Protein AF-A0A1Y1W1L9-F1 (afdb_monomer)

pLDDT: mean 78.75, std 20.59, range [28.11, 97.38]

Solvent-accessible surface area (backbone atoms only — not comparable to full-atom values): 10824 Å² total; per-residue (Å²): 126,82,54,55,39,31,21,34,38,53,42,97,57,88,71,30,36,43,32,28,62,40,88,48,92,41,70,77,57,43,70,71,65,76,36,58,44,34,40,38,46,60,54,98,51,38,39,35,40,34,48,55,68,80,80,81,72,87,65,97,65,99,72,80,77,71,78,85,83,80,71,87,85,70,76,97,79,66,93,70,90,60,50,51,34,39,34,43,48,38,81,89,61,77,46,29,27,46,33,38,62,69,95,50,81,40,52,37,35,50,73,45,85,74,40,30,32,30,37,53,49,96,88,67,50,37,38,35,37,41,50,76,39,83,80,27,34,34,38,29,22,42,74,86,65,51,74,44,30,40,37,44,29,89,44,26,96,76,67,33,49,26,37,41,34,31,58,56,97,66,56,73,64,56,50,51,50,52,53,51,45,46,50,55,26,48,74,60,68,108

Mean predicted aligned error: 9.35 Å

InterPro domains:
  IPR046528 Domain of unknown function DUF6593 [PF20236] (83-182)

Sequence (190 aa):
MPPTTFTLFTEDTLQDWVVFDGHHDSYAHARRSDHLAYLLRTRLSMLALNSVHDAADNDDDDATIAPVGDTLFSGMRGQGGHISVIATIDYSLSRKTLITGLGKVFQAQQRSKRNGWKFIGADGEKYKWNVVVPRRHWELHNGRGDIVATFDSSMFWKREPGYLAIHANVDETLQSLVLVSWGLTAKTIG

Radius of gyration: 16.22 Å; Cα contacts (8 Å, |Δi|>4): 383; chains: 1; bounding box: 36×43×41 Å

Structure (mmCIF, N/CA/C/O backbone):
data_AF-A0A1Y1W1L9-F1
#
_entry.id   AF-A0A1Y1W1L9-F1
#
loop_
_atom_site.group_PDB
_atom_site.id
_atom_site.type_symbol
_atom_site.label_atom_id
_atom_site.label_alt_id
_atom_site.label_comp_id
_atom_site.label_asym_id
_atom_site.label_entity_id
_atom_site.label_seq_id
_atom_site.pdbx_PDB_ins_code
_atom_site.Cartn_x
_atom_site.Cartn_y
_atom_site.Cartn_z
_atom_site.occupancy
_atom_site.B_iso_or_equiv
_atom_site.auth_seq_id
_atom_site.auth_comp_id
_atom_site.auth_asym_id
_atom_site.auth_atom_id
_atom_site.pdbx_PDB_model_num
ATOM 1 N N . MET A 1 1 ? -5.227 -18.703 -9.312 1.00 61.75 1 MET A N 1
ATOM 2 C CA . MET A 1 1 ? -4.812 -17.560 -10.153 1.00 61.75 1 MET A CA 1
ATOM 3 C C . MET A 1 1 ? -3.464 -17.079 -9.644 1.00 61.75 1 MET A C 1
ATOM 5 O O . MET A 1 1 ? -3.227 -17.253 -8.452 1.00 61.75 1 MET A O 1
ATOM 9 N N . PRO A 1 2 ? -2.571 -16.578 -10.511 1.00 78.81 2 PRO A N 1
ATOM 10 C CA . PRO A 1 2 ? -1.304 -16.008 -10.064 1.00 78.81 2 PRO A CA 1
ATOM 11 C C . PRO A 1 2 ? -1.543 -14.735 -9.227 1.00 78.81 2 PRO A C 1
ATOM 13 O O . PRO A 1 2 ? -2.564 -14.076 -9.434 1.00 78.81 2 PRO A O 1
ATOM 16 N N . PRO A 1 3 ? -0.635 -14.389 -8.297 1.00 88.06 3 PRO A N 1
ATOM 17 C CA . PRO A 1 3 ? -0.680 -13.121 -7.574 1.00 88.06 3 PRO A CA 1
ATOM 18 C C . PRO A 1 3 ? -0.640 -11.918 -8.522 1.00 88.06 3 PRO A C 1
ATOM 20 O O . PRO A 1 3 ? 0.040 -11.959 -9.549 1.00 88.06 3 PRO A O 1
ATOM 23 N N . THR A 1 4 ? -1.316 -10.833 -8.143 1.00 92.69 4 THR A N 1
ATOM 24 C CA . THR A 1 4 ? -1.131 -9.531 -8.799 1.00 92.69 4 THR A CA 1
ATOM 25 C C . THR A 1 4 ? 0.128 -8.896 -8.233 1.00 92.69 4 THR A C 1
ATOM 27 O O . THR A 1 4 ? 0.216 -8.687 -7.024 1.00 92.69 4 THR A O 1
ATOM 30 N N . THR A 1 5 ? 1.110 -8.611 -9.082 1.00 94.81 5 THR A N 1
ATOM 31 C CA . THR A 1 5 ? 2.400 -8.055 -8.657 1.00 94.81 5 THR A CA 1
ATOM 32 C C . THR A 1 5 ? 2.529 -6.620 -9.125 1.00 94.81 5 THR A C 1
ATOM 34 O O . THR A 1 5 ? 2.304 -6.339 -10.298 1.00 94.81 5 THR A O 1
ATOM 37 N N . PHE A 1 6 ? 2.962 -5.749 -8.221 1.00 95.19 6 PHE A N 1
ATOM 38 C CA . PHE A 1 6 ? 3.375 -4.386 -8.510 1.00 95.19 6 PHE A CA 1
ATOM 39 C C . PHE A 1 6 ? 4.874 -4.231 -8.274 1.00 95.19 6 PHE A C 1
ATOM 41 O O . PHE A 1 6 ? 5.413 -4.748 -7.290 1.00 95.19 6 PHE A O 1
ATOM 48 N N . THR A 1 7 ? 5.532 -3.455 -9.128 1.00 94.75 7 THR A N 1
ATOM 49 C CA . THR A 1 7 ? 6.894 -2.980 -8.887 1.00 94.75 7 THR A CA 1
ATOM 50 C C . THR A 1 7 ? 6.856 -1.538 -8.415 1.00 94.75 7 THR A C 1
ATOM 52 O O . THR A 1 7 ? 6.243 -0.678 -9.042 1.00 94.75 7 THR A O 1
ATOM 55 N N . LEU A 1 8 ? 7.538 -1.269 -7.311 1.00 94.00 8 LEU A N 1
ATOM 56 C CA . LEU A 1 8 ? 7.614 0.030 -6.673 1.00 94.00 8 LEU A CA 1
ATOM 57 C C . LEU A 1 8 ? 9.022 0.584 -6.837 1.00 94.00 8 LEU A C 1
ATOM 59 O O . LEU A 1 8 ? 10.007 -0.125 -6.620 1.00 94.00 8 LEU A O 1
ATOM 63 N N . PHE A 1 9 ? 9.110 1.873 -7.144 1.00 90.25 9 PHE A N 1
ATOM 64 C CA . PHE A 1 9 ? 10.359 2.628 -7.173 1.00 90.25 9 PHE A CA 1
ATOM 65 C C . PHE A 1 9 ? 10.237 3.873 -6.299 1.00 90.25 9 PHE A C 1
ATOM 67 O O . PHE A 1 9 ? 9.188 4.514 -6.262 1.00 90.25 9 PHE A O 1
ATOM 74 N N . THR A 1 10 ? 11.313 4.227 -5.598 1.00 86.75 10 THR A N 1
ATOM 75 C CA . THR A 1 10 ? 11.443 5.528 -4.926 1.00 86.75 10 THR A CA 1
ATOM 76 C C . THR A 1 10 ? 11.771 6.608 -5.953 1.00 86.75 10 THR A C 1
ATOM 78 O O . THR A 1 10 ? 12.716 6.426 -6.724 1.00 86.75 10 THR A O 1
ATOM 81 N N . GLU A 1 11 ? 11.063 7.737 -5.938 1.00 75.88 11 GLU A N 1
ATOM 82 C CA . GLU A 1 11 ? 11.486 8.919 -6.699 1.00 75.88 11 GLU A CA 1
ATOM 83 C C . GLU A 1 11 ? 12.708 9.604 -6.049 1.00 75.88 11 GLU A C 1
ATOM 85 O O . GLU A 1 11 ? 13.117 9.280 -4.931 1.00 75.88 11 GLU A O 1
ATOM 90 N N . ASP A 1 12 ? 13.322 10.560 -6.760 1.00 63.09 12 ASP A N 1
ATOM 91 C CA . ASP A 1 12 ? 14.525 11.279 -6.309 1.00 63.09 12 ASP A CA 1
ATOM 92 C C . ASP A 1 12 ? 14.341 11.975 -4.955 1.00 63.09 12 ASP A C 1
ATOM 94 O O . ASP A 1 12 ? 15.285 12.067 -4.161 1.00 63.09 12 ASP A O 1
ATOM 98 N N . THR A 1 13 ? 13.111 12.396 -4.652 1.00 59.16 13 THR A N 1
ATOM 99 C CA . THR A 1 13 ? 12.714 12.692 -3.279 1.00 59.16 13 THR A CA 1
ATOM 100 C C . THR A 1 13 ? 12.397 11.359 -2.604 1.00 59.16 13 THR A C 1
ATOM 102 O O . THR A 1 13 ? 11.410 10.715 -2.939 1.00 59.16 13 THR A O 1
ATOM 105 N N . LEU A 1 14 ? 13.235 10.925 -1.653 1.00 61.66 14 LEU A N 1
ATOM 106 C CA . LEU A 1 14 ? 13.176 9.616 -0.958 1.00 61.66 14 LEU A CA 1
ATOM 107 C C . LEU A 1 14 ? 11.843 9.287 -0.248 1.00 61.66 14 LEU A C 1
ATOM 109 O O . LEU A 1 14 ? 11.767 8.335 0.529 1.00 61.66 14 LEU A O 1
ATOM 113 N N . GLN A 1 15 ? 10.817 10.108 -0.435 1.00 73.31 15 GLN A N 1
ATOM 114 C CA . GLN A 1 15 ? 9.528 9.997 0.206 1.00 73.31 15 GLN A CA 1
ATOM 115 C C . GLN A 1 15 ? 8.412 9.615 -0.768 1.00 73.31 15 GLN A C 1
ATOM 117 O O . GLN A 1 15 ? 7.467 9.012 -0.293 1.00 73.31 15 GLN A O 1
ATOM 122 N N . ASP A 1 16 ? 8.506 9.903 -2.071 1.00 85.56 16 ASP A N 1
ATOM 123 C CA . ASP A 1 16 ? 7.452 9.577 -3.045 1.00 85.56 16 ASP A CA 1
ATOM 124 C C . ASP A 1 16 ? 7.739 8.253 -3.773 1.00 85.56 16 ASP A C 1
ATOM 126 O O . ASP A 1 16 ? 8.898 7.856 -3.945 1.00 85.56 16 ASP A O 1
ATOM 130 N N . TRP A 1 17 ? 6.677 7.561 -4.203 1.00 89.25 17 TRP A N 1
ATOM 131 C CA . TRP A 1 17 ? 6.787 6.262 -4.868 1.00 89.25 17 TRP A CA 1
ATOM 132 C C . TRP A 1 17 ? 5.961 6.171 -6.145 1.00 89.25 17 TRP A C 1
ATOM 134 O O . TRP A 1 17 ? 4.804 6.593 -6.192 1.00 89.25 17 TRP A O 1
ATOM 144 N N . VAL A 1 18 ? 6.554 5.536 -7.152 1.00 90.31 18 VAL A N 1
ATOM 145 C CA . VAL A 1 18 ? 5.910 5.189 -8.422 1.00 90.31 18 VAL A CA 1
ATOM 146 C C . VAL A 1 18 ? 5.631 3.695 -8.427 1.00 90.31 18 VAL A C 1
ATOM 148 O O . VAL A 1 18 ? 6.512 2.905 -8.079 1.00 90.31 18 VAL A O 1
ATOM 151 N N . VAL A 1 19 ? 4.413 3.311 -8.802 1.00 91.56 19 VAL A N 1
ATOM 152 C CA . VAL A 1 19 ? 3.946 1.923 -8.790 1.00 91.56 19 VAL A CA 1
ATOM 153 C C . VAL A 1 19 ? 3.568 1.510 -10.203 1.00 91.56 19 VAL A C 1
ATOM 155 O O . VAL A 1 19 ? 2.659 2.083 -10.799 1.00 91.56 19 VAL A O 1
ATOM 158 N N . PHE A 1 20 ? 4.253 0.499 -10.718 1.00 91.06 20 PHE A N 1
ATOM 159 C CA . PHE A 1 20 ? 3.994 -0.095 -12.023 1.00 91.06 20 PHE A CA 1
ATOM 160 C C . PHE A 1 20 ? 3.365 -1.473 -11.867 1.00 91.06 20 PHE A C 1
ATOM 162 O O . PHE A 1 20 ? 3.728 -2.216 -10.950 1.00 91.06 20 PHE A O 1
ATOM 169 N N . ASP A 1 21 ? 2.488 -1.840 -12.793 1.00 91.06 21 ASP A N 1
ATOM 170 C CA . ASP A 1 21 ? 1.973 -3.202 -12.883 1.00 91.06 21 ASP A CA 1
ATOM 171 C C . ASP A 1 21 ? 3.055 -4.161 -13.386 1.00 91.06 21 ASP A C 1
ATOM 173 O O . ASP A 1 21 ? 3.819 -3.868 -14.312 1.00 91.06 21 ASP A O 1
ATOM 177 N N . GLY A 1 22 ? 3.101 -5.348 -12.786 1.00 90.94 22 GLY A N 1
ATOM 178 C CA . GLY A 1 22 ? 4.030 -6.414 -13.135 1.00 90.94 22 GLY A CA 1
ATOM 179 C C . GLY A 1 22 ? 5.378 -6.328 -12.420 1.00 90.94 22 GLY A C 1
ATOM 180 O O . GLY A 1 22 ? 5.550 -5.641 -11.411 1.00 90.94 22 GLY A O 1
ATOM 181 N N . HIS A 1 23 ? 6.335 -7.095 -12.940 1.00 92.06 23 HIS A N 1
ATOM 182 C CA . HIS A 1 23 ? 7.691 -7.213 -12.410 1.00 92.06 23 HIS A CA 1
ATOM 183 C C . HIS A 1 23 ? 8.673 -6.462 -13.310 1.00 92.06 23 HIS A C 1
ATOM 185 O O . HIS A 1 23 ? 8.765 -6.766 -14.500 1.00 92.06 23 HIS A O 1
ATOM 191 N N . HIS A 1 24 ? 9.410 -5.505 -12.747 1.00 91.12 24 HIS A N 1
ATOM 192 C CA . HIS A 1 24 ? 10.390 -4.708 -13.482 1.00 91.12 24 HIS A CA 1
ATOM 193 C C . HIS A 1 24 ? 11.706 -4.598 -12.722 1.00 91.12 24 HIS A C 1
ATOM 195 O O . HIS A 1 24 ? 11.742 -4.122 -11.592 1.00 91.12 24 HIS A O 1
ATOM 201 N N . ASP A 1 25 ? 12.807 -4.926 -13.393 1.00 88.25 25 ASP A N 1
ATOM 202 C CA . ASP A 1 25 ? 14.136 -4.905 -12.769 1.00 88.25 25 ASP A CA 1
ATOM 203 C C . ASP A 1 25 ? 14.726 -3.492 -12.640 1.00 88.25 25 ASP A C 1
ATOM 205 O O . ASP A 1 25 ? 15.683 -3.268 -11.903 1.00 88.25 25 ASP A O 1
ATOM 209 N N . SER A 1 26 ? 14.197 -2.516 -13.385 1.00 86.81 26 SER A N 1
ATOM 210 C CA . SER A 1 26 ? 14.691 -1.137 -13.354 1.00 86.81 26 SER A CA 1
ATOM 211 C C . SER A 1 26 ? 13.610 -0.116 -13.683 1.00 86.81 26 SER A C 1
ATOM 213 O O . SER A 1 26 ? 12.709 -0.374 -14.486 1.00 86.81 26 SER A O 1
ATOM 215 N N . TYR A 1 27 ? 13.760 1.090 -13.132 1.00 84.69 27 TYR A N 1
ATOM 216 C CA . TYR A 1 27 ? 12.851 2.206 -13.396 1.00 84.69 27 TYR A CA 1
ATOM 217 C C . TYR A 1 27 ? 12.796 2.564 -14.890 1.00 84.69 27 TYR A C 1
ATOM 219 O O . TYR A 1 27 ? 11.728 2.812 -15.442 1.00 84.69 27 TYR A O 1
ATOM 227 N N . ALA A 1 28 ? 13.942 2.526 -15.579 1.00 84.81 28 ALA A N 1
ATOM 228 C CA . ALA A 1 28 ? 14.026 2.814 -17.010 1.00 84.81 28 ALA A CA 1
ATOM 229 C C . ALA A 1 28 ? 13.307 1.766 -17.878 1.00 84.81 28 ALA A C 1
ATOM 231 O O . ALA A 1 28 ? 12.843 2.086 -18.972 1.00 84.81 28 ALA A O 1
ATOM 232 N N . HIS A 1 29 ? 13.243 0.508 -17.433 1.00 84.06 29 HIS A N 1
ATOM 233 C CA . HIS A 1 29 ? 12.435 -0.517 -18.090 1.00 84.06 29 HIS A CA 1
ATOM 234 C C . HIS A 1 29 ? 10.945 -0.291 -17.817 1.00 84.06 29 HIS A C 1
ATOM 236 O O . HIS A 1 29 ? 10.167 -0.190 -18.762 1.00 84.06 29 HIS A O 1
ATOM 242 N N . ALA A 1 30 ? 10.577 -0.106 -16.547 1.00 85.31 30 ALA A N 1
ATOM 243 C CA . ALA A 1 30 ? 9.194 0.109 -16.130 1.00 85.31 30 ALA A CA 1
ATOM 244 C C . ALA A 1 30 ? 8.551 1.314 -16.838 1.00 85.31 30 ALA A C 1
ATOM 246 O O . ALA A 1 30 ? 7.476 1.194 -17.421 1.00 85.31 30 ALA A O 1
ATOM 247 N N . ARG A 1 31 ? 9.261 2.447 -16.914 1.00 82.62 31 ARG A N 1
ATOM 248 C CA . ARG A 1 31 ? 8.789 3.667 -17.591 1.00 82.62 31 ARG A CA 1
ATOM 249 C C . ARG A 1 31 ? 8.512 3.475 -19.085 1.00 82.62 31 ARG A C 1
ATOM 251 O O . ARG A 1 31 ? 7.67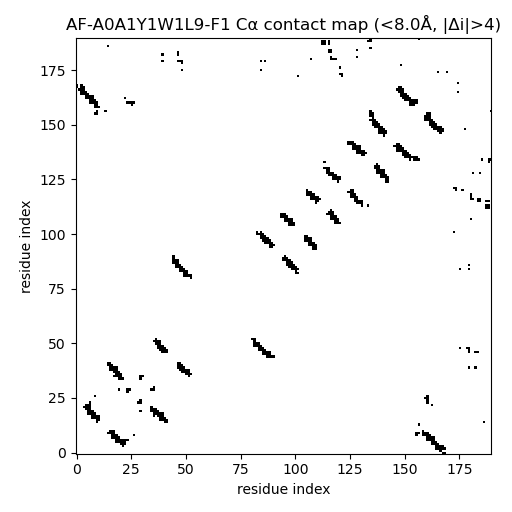8 4.177 -19.637 1.00 82.62 31 ARG A O 1
ATOM 258 N N . ARG A 1 32 ? 9.202 2.542 -19.746 1.00 79.88 32 ARG A N 1
ATOM 259 C CA . ARG A 1 32 ? 8.987 2.233 -21.170 1.00 79.88 32 ARG A CA 1
ATOM 260 C C . ARG A 1 32 ? 7.832 1.266 -21.411 1.00 79.88 32 ARG A C 1
ATOM 262 O O . ARG A 1 32 ? 7.416 1.123 -22.552 1.00 79.88 32 ARG A O 1
ATOM 269 N N . SER A 1 33 ? 7.353 0.590 -20.368 1.00 76.88 33 SER A N 1
ATOM 270 C CA . SER A 1 33 ? 6.299 -0.420 -20.491 1.00 76.88 33 SER A CA 1
ATOM 271 C C . SER A 1 33 ? 4.884 0.158 -20.560 1.00 76.88 33 SER A C 1
ATOM 273 O O . SER A 1 33 ? 3.966 -0.597 -20.830 1.00 76.88 33 SER A O 1
ATOM 275 N N . ASP A 1 34 ? 4.709 1.461 -20.306 1.00 69.31 34 ASP A N 1
ATOM 276 C CA . ASP A 1 34 ? 3.404 2.144 -20.223 1.00 69.31 34 ASP A CA 1
ATOM 277 C C . ASP A 1 34 ? 2.413 1.506 -19.224 1.00 69.31 34 ASP A C 1
ATOM 279 O O . ASP A 1 34 ? 1.204 1.687 -19.286 1.00 69.31 34 ASP A O 1
ATOM 283 N N . HIS A 1 35 ? 2.935 0.745 -18.259 1.00 82.00 35 HIS A N 1
ATOM 284 C CA . HIS A 1 35 ? 2.161 0.068 -17.217 1.00 82.00 35 HIS A CA 1
ATOM 285 C C . HIS A 1 35 ? 2.221 0.830 -15.886 1.00 82.00 35 HIS A C 1
ATOM 287 O O . HIS A 1 35 ? 2.366 0.234 -14.815 1.00 82.00 35 HIS A O 1
ATOM 293 N N . LEU A 1 36 ? 2.213 2.165 -15.941 1.00 81.12 36 LEU A N 1
ATOM 294 C CA . LEU A 1 36 ? 2.154 2.989 -14.737 1.00 81.12 36 LEU A CA 1
ATOM 295 C C . LEU A 1 36 ? 0.761 2.852 -14.116 1.00 81.12 36 LEU A C 1
ATOM 297 O O . LEU A 1 36 ? -0.222 3.298 -14.693 1.00 81.12 36 LEU A O 1
ATOM 301 N N . ALA A 1 37 ? 0.692 2.258 -12.929 1.00 83.06 37 ALA A N 1
ATOM 302 C CA . ALA A 1 37 ? -0.573 1.972 -12.267 1.00 83.06 37 ALA A CA 1
ATOM 303 C C . ALA A 1 37 ? -0.953 3.088 -11.289 1.00 83.06 37 ALA A C 1
ATOM 305 O O . ALA A 1 37 ? -2.065 3.623 -11.321 1.00 83.06 37 ALA A O 1
ATOM 306 N N . TYR A 1 38 ? -0.009 3.471 -10.421 1.00 87.75 38 TYR A N 1
ATOM 307 C CA . TYR A 1 38 ? -0.274 4.431 -9.355 1.00 87.75 38 TYR A CA 1
ATOM 308 C C . TYR A 1 38 ? 0.916 5.328 -9.018 1.00 87.75 38 TYR A C 1
ATOM 310 O O . TYR A 1 38 ? 2.083 4.963 -9.168 1.00 87.75 38 TYR A O 1
ATOM 318 N N . LEU A 1 39 ? 0.595 6.483 -8.438 1.00 89.12 39 LEU A N 1
ATOM 319 C CA . LEU A 1 39 ? 1.543 7.367 -7.765 1.00 89.12 39 LEU A CA 1
ATOM 320 C C . LEU A 1 39 ? 1.181 7.474 -6.282 1.00 89.12 39 LEU A C 1
ATOM 322 O O . LEU A 1 39 ? 0.059 7.859 -5.948 1.00 89.12 39 LEU A O 1
ATOM 326 N N . LEU A 1 40 ? 2.132 7.176 -5.391 1.00 89.25 40 LEU A N 1
ATOM 327 C CA . LEU A 1 40 ? 2.012 7.456 -3.960 1.00 89.25 40 LEU A CA 1
ATOM 328 C C . LEU A 1 40 ? 2.823 8.703 -3.608 1.00 89.25 40 LEU A C 1
ATOM 330 O O . LEU A 1 40 ? 4.048 8.664 -3.494 1.00 89.25 40 LEU A O 1
ATOM 334 N N . ARG A 1 41 ? 2.114 9.809 -3.393 1.00 87.62 41 ARG A N 1
ATOM 335 C CA . ARG A 1 41 ? 2.681 11.104 -3.012 1.00 87.62 41 ARG A CA 1
ATOM 336 C C . ARG A 1 41 ? 2.598 11.291 -1.513 1.00 87.62 41 ARG A C 1
ATOM 338 O O . ARG A 1 41 ? 1.546 11.076 -0.907 1.00 87.62 41 ARG A O 1
ATOM 345 N N . THR A 1 42 ? 3.681 11.738 -0.897 1.00 82.88 42 THR A N 1
ATOM 346 C CA . THR A 1 42 ? 3.734 11.913 0.550 1.00 82.88 42 THR A CA 1
ATOM 347 C C . THR A 1 42 ? 4.019 13.354 0.937 1.00 82.88 42 THR A C 1
ATOM 349 O O . THR A 1 42 ? 4.753 14.104 0.292 1.00 82.88 42 THR A O 1
ATOM 352 N N . ARG A 1 43 ? 3.394 13.760 2.037 1.00 81.94 43 ARG A N 1
ATOM 353 C CA . ARG A 1 43 ? 3.638 15.018 2.745 1.00 81.94 43 ARG A CA 1
ATOM 354 C C . ARG A 1 43 ? 3.766 14.711 4.230 1.00 81.94 43 ARG A C 1
ATOM 356 O O . ARG A 1 43 ? 3.611 13.559 4.636 1.00 81.94 43 ARG A O 1
ATOM 363 N N . LEU A 1 44 ? 4.077 15.707 5.058 1.00 80.38 44 LEU A N 1
ATOM 364 C CA . LEU A 1 44 ? 4.336 15.481 6.483 1.00 80.38 44 LEU A CA 1
ATOM 365 C C . LEU A 1 44 ? 3.206 14.685 7.157 1.00 80.38 44 LEU A C 1
ATOM 367 O O . LEU A 1 44 ? 3.485 13.647 7.738 1.00 80.38 44 LEU A O 1
ATOM 371 N N . SER A 1 45 ? 1.950 15.107 7.002 1.00 83.69 45 SER A N 1
ATOM 372 C CA . SER A 1 45 ? 0.759 14.500 7.622 1.00 83.69 45 SER A CA 1
ATOM 373 C C . SER A 1 45 ? -0.163 13.764 6.653 1.00 83.69 45 SER A C 1
ATOM 375 O O . SER A 1 45 ? -1.291 13.441 7.015 1.00 83.69 45 SER A O 1
ATOM 377 N N . MET A 1 46 ? 0.287 13.487 5.430 1.00 84.81 46 MET A N 1
ATOM 378 C CA . MET A 1 46 ? -0.582 12.949 4.385 1.00 84.81 46 MET A CA 1
ATOM 379 C C . MET A 1 46 ? 0.156 11.969 3.474 1.00 84.81 46 MET A C 1
ATOM 381 O O . MET A 1 46 ? 1.341 12.138 3.178 1.00 84.81 46 MET A O 1
ATOM 385 N N . LEU A 1 47 ? -0.579 10.966 3.009 1.00 88.75 47 LEU A N 1
ATOM 386 C CA . LEU A 1 47 ? -0.223 10.068 1.920 1.00 88.75 47 LEU A CA 1
ATOM 387 C C . LEU A 1 47 ? -1.385 10.063 0.921 1.00 88.75 47 LEU A C 1
ATOM 389 O O . LEU A 1 47 ? -2.521 9.854 1.332 1.00 88.75 47 LEU A O 1
ATOM 393 N N . ALA A 1 48 ? -1.117 10.288 -0.358 1.00 88.75 48 ALA A N 1
ATOM 394 C CA . ALA A 1 48 ? -2.117 10.240 -1.419 1.00 88.75 48 ALA A CA 1
ATOM 395 C C . ALA A 1 48 ? -1.730 9.166 -2.438 1.00 88.75 48 ALA A C 1
ATOM 397 O O . ALA A 1 48 ? -0.601 9.168 -2.919 1.00 88.75 48 ALA A O 1
ATOM 398 N N . LEU A 1 49 ? -2.656 8.262 -2.745 1.00 89.69 49 LEU A N 1
ATOM 399 C CA . LEU A 1 49 ? -2.563 7.285 -3.826 1.00 89.69 49 LEU A CA 1
ATOM 400 C C . LEU A 1 49 ? -3.440 7.783 -4.974 1.00 89.69 49 LEU A C 1
ATOM 402 O O . LEU A 1 49 ? -4.639 7.969 -4.786 1.00 89.69 49 LEU A O 1
ATOM 406 N N . ASN A 1 50 ? -2.847 7.978 -6.144 1.00 85.88 50 ASN A N 1
ATOM 407 C CA . ASN A 1 50 ? -3.544 8.434 -7.341 1.00 85.88 50 ASN A CA 1
ATOM 408 C C . ASN A 1 50 ? -3.449 7.358 -8.421 1.00 85.88 50 ASN A C 1
ATOM 410 O O . ASN A 1 50 ? -2.341 6.912 -8.730 1.00 85.88 50 ASN A O 1
ATOM 414 N N . SER A 1 51 ? -4.592 6.941 -8.969 1.00 82.00 51 SER A N 1
ATOM 415 C CA . SER A 1 51 ? -4.643 6.070 -10.147 1.00 82.00 51 SER A CA 1
ATOM 416 C C . SER A 1 51 ? -4.243 6.852 -11.391 1.00 82.00 51 SER A C 1
ATOM 418 O O . SER A 1 51 ? -4.810 7.914 -11.655 1.00 82.00 51 SER A O 1
ATOM 420 N N . VAL A 1 52 ? -3.329 6.307 -12.185 1.00 71.62 52 VAL A N 1
ATOM 421 C CA . VAL A 1 52 ? -2.992 6.878 -13.490 1.00 71.62 52 VAL A CA 1
ATOM 422 C C . VAL A 1 52 ? -3.869 6.190 -14.536 1.00 71.62 52 VAL A C 1
ATOM 424 O O . VAL A 1 52 ? -3.468 5.240 -15.195 1.00 71.62 52 VAL A O 1
ATOM 427 N N . HIS A 1 53 ? -5.126 6.613 -14.628 1.00 53.16 53 HIS A N 1
ATOM 428 C CA . HIS A 1 53 ? -5.932 6.375 -15.823 1.00 53.16 53 HIS A CA 1
ATOM 429 C C . HIS A 1 53 ? -6.029 7.712 -16.555 1.00 53.16 53 HIS A C 1
ATOM 431 O O . HIS A 1 53 ? -6.436 8.705 -15.957 1.00 53.16 53 HIS A O 1
ATOM 437 N N . ASP A 1 54 ? -5.577 7.708 -17.810 1.00 39.72 54 ASP A N 1
ATOM 438 C CA . ASP A 1 54 ? -5.430 8.844 -18.731 1.00 39.72 54 ASP A CA 1
ATOM 439 C C . ASP A 1 54 ? -4.202 9.757 -18.521 1.00 39.72 54 ASP A C 1
ATOM 441 O O . ASP A 1 54 ? -4.307 10.979 -18.534 1.00 39.72 54 ASP A O 1
ATOM 445 N N . ALA A 1 55 ? -2.992 9.187 -18.436 1.00 39.31 55 ALA A N 1
ATOM 446 C CA . ALA A 1 55 ? -1.760 9.944 -18.720 1.00 39.31 55 ALA A CA 1
ATOM 447 C C . ALA A 1 55 ? -1.490 10.023 -20.237 1.00 39.31 55 ALA A C 1
ATOM 449 O O . ALA A 1 55 ? -0.436 9.611 -20.714 1.00 39.31 55 ALA A O 1
ATOM 450 N N . ALA A 1 56 ? -2.463 10.528 -21.000 1.00 35.12 56 ALA A N 1
ATOM 451 C CA . ALA A 1 56 ? -2.242 10.932 -22.389 1.00 35.12 56 ALA A CA 1
ATOM 452 C C . ALA A 1 56 ? -1.714 12.374 -22.510 1.00 35.12 56 ALA A C 1
ATOM 454 O O . ALA A 1 56 ? -1.211 12.724 -23.569 1.00 35.12 56 ALA A O 1
ATOM 455 N N . ASP A 1 57 ? -1.732 13.169 -21.435 1.00 35.81 57 ASP A N 1
ATOM 456 C CA . ASP A 1 57 ? -1.154 14.518 -21.418 1.00 35.81 57 ASP A CA 1
ATOM 457 C C . ASP A 1 57 ? 0.103 14.547 -20.539 1.00 35.81 57 ASP A C 1
ATOM 459 O O . ASP A 1 57 ? 0.111 15.044 -19.414 1.00 35.81 57 ASP A O 1
ATOM 463 N N . ASN A 1 58 ? 1.198 13.995 -21.067 1.00 36.50 58 ASN A N 1
ATOM 464 C CA . ASN A 1 58 ? 2.528 14.516 -20.744 1.00 36.50 58 ASN A CA 1
ATOM 465 C C . ASN A 1 58 ? 2.750 15.753 -21.621 1.00 36.50 58 ASN A C 1
ATOM 467 O O . ASN A 1 58 ? 3.551 15.694 -22.553 1.00 36.50 58 ASN A O 1
ATOM 471 N N . ASP A 1 59 ? 2.021 16.836 -21.348 1.00 32.66 59 ASP A N 1
ATOM 472 C CA . ASP A 1 59 ? 2.442 18.151 -21.813 1.00 32.66 59 ASP A CA 1
ATOM 473 C C . ASP A 1 59 ? 3.209 18.851 -20.690 1.00 32.66 59 ASP A C 1
ATOM 475 O O . ASP A 1 59 ? 2.826 18.877 -19.519 1.00 32.66 59 ASP A O 1
ATOM 479 N N . ASP A 1 60 ? 4.377 19.309 -21.108 1.00 40.38 60 ASP A N 1
ATOM 480 C CA . ASP A 1 60 ? 5.527 19.816 -20.379 1.00 40.38 60 ASP A CA 1
ATOM 481 C C . ASP A 1 60 ? 5.256 21.213 -19.800 1.00 40.38 60 ASP A C 1
ATOM 483 O O . ASP A 1 60 ? 5.980 22.157 -20.096 1.00 40.38 60 ASP A O 1
ATOM 487 N N . ASP A 1 61 ? 4.197 21.358 -18.997 1.00 36.03 61 ASP A N 1
ATOM 488 C CA . ASP A 1 61 ? 3.879 22.622 -18.337 1.00 36.03 61 ASP A CA 1
ATOM 489 C C . ASP A 1 61 ? 3.995 22.522 -16.812 1.00 36.03 61 ASP A C 1
ATOM 491 O O . ASP A 1 61 ? 3.272 21.825 -16.094 1.00 36.03 61 ASP A O 1
ATOM 495 N N . ASP A 1 62 ? 4.953 23.307 -16.340 1.00 39.56 62 ASP A N 1
ATOM 496 C CA . ASP A 1 62 ? 5.333 23.663 -14.984 1.00 39.56 62 ASP A CA 1
ATOM 497 C C . ASP A 1 62 ? 4.156 24.307 -14.208 1.00 39.56 62 ASP A C 1
ATOM 499 O O . ASP A 1 62 ? 4.191 25.480 -13.851 1.00 39.56 62 ASP A O 1
ATOM 503 N N . ALA A 1 63 ? 3.052 23.580 -13.984 1.00 34.94 63 ALA A N 1
ATOM 504 C CA . ALA A 1 63 ? 1.910 24.038 -13.186 1.00 34.94 63 ALA A CA 1
ATOM 505 C C . ALA A 1 63 ? 0.929 22.903 -12.824 1.00 34.94 63 ALA A C 1
ATOM 507 O O . ALA A 1 63 ? -0.222 22.878 -13.251 1.00 34.94 63 ALA A O 1
ATOM 508 N N . THR A 1 64 ? 1.304 21.993 -11.925 1.00 31.72 64 THR A N 1
ATOM 509 C CA . THR A 1 64 ? 0.287 21.317 -11.092 1.00 31.72 64 THR A CA 1
ATOM 510 C C . THR A 1 64 ? 0.670 21.410 -9.627 1.00 31.72 64 THR A C 1
ATOM 512 O O . THR A 1 64 ? 0.875 20.434 -8.907 1.00 31.72 64 THR A O 1
ATOM 515 N N . ILE A 1 65 ? 0.749 22.658 -9.170 1.00 32.91 65 ILE A N 1
ATOM 516 C CA . ILE A 1 65 ? 0.544 22.984 -7.766 1.00 32.91 65 ILE A CA 1
ATOM 517 C C . ILE A 1 65 ? -0.893 22.558 -7.454 1.00 32.91 65 ILE A C 1
ATOM 519 O O . ILE A 1 65 ? -1.844 23.283 -7.737 1.00 32.91 65 ILE A O 1
ATOM 523 N N . ALA A 1 66 ? -1.066 21.367 -6.876 1.00 34.56 66 ALA A N 1
ATOM 524 C CA . ALA A 1 66 ? -2.271 21.086 -6.109 1.00 34.56 66 ALA A CA 1
ATOM 525 C C . ALA A 1 66 ? -2.430 22.246 -5.109 1.00 34.56 66 ALA A C 1
ATOM 527 O O . ALA A 1 66 ? -1.479 22.491 -4.354 1.00 34.56 66 ALA A O 1
ATOM 528 N N . PRO A 1 67 ? -3.552 22.992 -5.102 1.00 32.38 67 PRO A N 1
ATOM 529 C CA . PRO A 1 67 ? -3.711 24.104 -4.185 1.00 32.38 67 PRO A CA 1
ATOM 530 C C . PRO A 1 67 ? -3.618 23.563 -2.764 1.00 32.38 67 PRO A C 1
ATOM 532 O O . PRO A 1 67 ? -4.467 22.803 -2.293 1.00 32.38 67 PRO A O 1
ATOM 535 N N . VAL A 1 68 ? -2.536 23.930 -2.085 1.00 40.47 68 VAL A N 1
ATOM 536 C CA . VAL A 1 68 ? -2.413 23.767 -0.647 1.00 40.47 68 VAL A CA 1
ATOM 537 C C . VAL A 1 68 ? -3.346 24.806 -0.037 1.00 40.47 68 VAL A C 1
ATOM 539 O O . VAL A 1 68 ? -3.016 25.984 0.002 1.00 40.47 68 VAL A O 1
ATOM 542 N N . GLY A 1 69 ? -4.507 24.346 0.424 1.00 29.77 69 GLY A N 1
ATOM 543 C CA . GLY A 1 69 ? -5.431 25.136 1.237 1.00 29.77 69 GLY A CA 1
ATOM 544 C C . GLY A 1 69 ? -6.618 25.699 0.463 1.00 29.77 69 GLY A C 1
ATOM 545 O O . GLY A 1 69 ? -6.565 26.837 0.032 1.00 29.77 69 GLY A O 1
ATOM 546 N N . ASP A 1 70 ? -7.671 24.890 0.295 1.00 28.64 70 ASP A N 1
ATOM 547 C CA . ASP A 1 70 ? -9.065 25.303 0.589 1.00 28.64 70 ASP A CA 1
ATOM 548 C C . ASP A 1 70 ? -10.122 24.225 0.272 1.00 28.64 70 ASP A C 1
ATOM 550 O O . ASP A 1 70 ? -11.278 24.333 0.671 1.00 28.64 70 ASP A O 1
ATOM 554 N N . THR A 1 71 ? -9.767 23.119 -0.378 1.00 32.88 71 THR A N 1
ATOM 555 C CA . THR A 1 71 ? -10.745 22.108 -0.823 1.00 32.88 71 THR A CA 1
ATOM 556 C C . THR A 1 71 ? -10.877 20.918 0.126 1.00 32.88 71 THR A C 1
ATOM 558 O O . THR A 1 71 ? -10.918 19.767 -0.302 1.00 32.88 71 THR A O 1
ATOM 561 N N . LEU A 1 72 ? -10.988 21.159 1.437 1.00 33.88 72 LEU A N 1
ATOM 562 C CA . LEU A 1 72 ? -11.219 20.053 2.373 1.00 33.88 72 LEU A CA 1
ATOM 563 C C . LEU A 1 72 ? -12.610 19.405 2.234 1.00 33.88 72 LEU A C 1
ATOM 565 O O . LEU A 1 72 ? -12.729 18.250 2.623 1.00 33.88 72 LEU A O 1
ATOM 569 N N . PHE A 1 73 ? -13.638 20.055 1.660 1.00 36.03 73 PHE A N 1
ATOM 570 C CA . PHE A 1 73 ? -14.994 19.464 1.610 1.00 36.03 73 PHE A CA 1
ATOM 571 C C . PHE A 1 73 ? -15.931 19.897 0.464 1.00 36.03 73 PHE A C 1
ATOM 573 O O . PHE A 1 73 ? -17.143 19.743 0.596 1.00 36.03 73 PHE A O 1
ATOM 580 N N . SER A 1 74 ? -15.458 20.401 -0.678 1.00 29.56 74 SER A N 1
ATOM 581 C CA . SER A 1 74 ? -16.397 20.728 -1.767 1.00 29.56 74 SER A CA 1
ATOM 582 C C . SER A 1 74 ? -15.768 20.573 -3.145 1.00 29.56 74 SER A C 1
ATOM 584 O O . SER A 1 74 ? -14.781 21.237 -3.440 1.00 29.56 74 SER A O 1
ATOM 586 N N . GLY A 1 75 ? -16.336 19.693 -3.979 1.00 28.11 75 GLY A N 1
ATOM 587 C CA . GLY A 1 75 ? -16.019 19.652 -5.412 1.00 28.11 75 GLY A CA 1
ATOM 588 C C . GLY A 1 75 ? -15.532 18.327 -6.010 1.00 28.11 75 GLY A C 1
ATOM 589 O O . GLY A 1 75 ? -14.846 18.367 -7.021 1.00 28.11 75 GLY A O 1
ATOM 590 N N . MET A 1 76 ? -15.888 17.147 -5.485 1.00 33.38 76 MET A N 1
ATOM 591 C CA . MET A 1 76 ? -15.730 15.893 -6.254 1.00 33.38 76 MET A CA 1
ATOM 592 C C . MET A 1 76 ? -16.863 15.733 -7.283 1.00 33.38 76 MET A C 1
ATOM 594 O O . MET A 1 76 ? -17.742 14.888 -7.136 1.00 33.38 76 MET A O 1
ATOM 598 N N . ARG A 1 77 ? -16.858 16.574 -8.320 1.00 33.81 77 ARG A N 1
ATOM 599 C CA . ARG A 1 77 ? -17.492 16.308 -9.625 1.00 33.81 77 ARG A CA 1
ATOM 600 C C . ARG A 1 77 ? -16.703 17.044 -10.711 1.00 33.81 77 ARG A C 1
ATOM 602 O O . ARG A 1 77 ? -17.142 18.067 -11.218 1.00 33.81 77 ARG A O 1
ATOM 609 N N . GLY A 1 78 ? -15.531 16.509 -11.040 1.00 29.00 78 GLY A N 1
ATOM 610 C CA . GLY A 1 78 ? -14.838 16.760 -12.303 1.00 29.00 78 GLY A CA 1
ATOM 611 C C . GLY A 1 78 ? -14.862 15.470 -13.118 1.00 29.00 78 GLY A C 1
ATOM 612 O O . GLY A 1 78 ? -14.581 14.406 -12.576 1.00 29.00 78 GLY A O 1
ATOM 613 N N . GLN A 1 79 ? -15.307 15.552 -14.369 1.00 31.09 79 GLN A N 1
ATOM 614 C CA . GLN A 1 79 ? -15.355 14.443 -15.321 1.00 31.09 79 GLN A CA 1
ATOM 615 C C . GLN A 1 79 ? -13.928 13.963 -15.640 1.00 31.09 79 GLN A C 1
ATOM 617 O O . GLN A 1 79 ? -13.080 14.783 -15.970 1.00 31.09 79 GLN A O 1
ATOM 622 N N . GLY A 1 80 ? -13.691 12.653 -15.534 1.00 32.44 80 GLY A N 1
ATOM 623 C CA . GLY A 1 80 ? -12.382 11.999 -15.681 1.00 32.44 80 GLY A CA 1
ATOM 624 C C . GLY A 1 80 ? -12.077 11.166 -14.435 1.00 32.44 80 GLY A C 1
ATOM 625 O O . GLY A 1 80 ? -11.972 11.714 -13.342 1.00 32.44 80 GLY A O 1
ATOM 626 N N . GLY A 1 81 ? -12.046 9.838 -14.568 1.00 39.88 81 GLY A N 1
ATOM 627 C CA . GLY A 1 81 ? -12.099 8.848 -13.479 1.00 39.88 81 GLY A CA 1
ATOM 628 C C . GLY A 1 81 ? -10.844 8.743 -12.607 1.00 39.88 81 GLY A C 1
ATOM 629 O O . GLY A 1 81 ? -10.321 7.652 -12.416 1.00 39.88 81 GLY A O 1
ATOM 630 N N . HIS A 1 82 ? -10.360 9.855 -12.062 1.00 54.62 82 HIS A N 1
ATOM 631 C CA . HIS A 1 82 ? -9.182 9.886 -11.207 1.00 54.62 82 HIS A CA 1
ATOM 632 C C . HIS A 1 82 ? -9.559 9.529 -9.758 1.00 54.62 82 HIS A C 1
ATOM 634 O O . HIS A 1 82 ? -10.071 10.365 -9.004 1.00 54.62 82 HIS A O 1
ATOM 640 N N . ILE A 1 83 ? -9.308 8.284 -9.343 1.00 58.94 83 ILE A N 1
ATOM 641 C CA . ILE A 1 83 ? -9.480 7.873 -7.946 1.00 58.94 83 ILE A CA 1
ATOM 642 C C . ILE A 1 83 ? -8.260 8.367 -7.165 1.00 58.94 83 ILE A C 1
ATOM 644 O O . ILE A 1 83 ? -7.151 7.848 -7.299 1.00 58.94 83 ILE A O 1
ATOM 648 N N . SER A 1 84 ? -8.475 9.389 -6.334 1.00 79.31 84 SER A N 1
ATOM 649 C CA . SER A 1 84 ? -7.502 9.819 -5.330 1.00 79.31 84 SER A CA 1
ATOM 650 C C . SER A 1 84 ? -7.907 9.269 -3.968 1.00 79.31 84 SER A C 1
ATOM 652 O O . SER A 1 84 ? -8.951 9.635 -3.422 1.00 79.31 84 SER A O 1
ATOM 654 N N . VAL A 1 85 ? -7.084 8.377 -3.421 1.00 85.81 85 VAL A N 1
ATOM 655 C CA . VAL A 1 85 ? -7.242 7.837 -2.069 1.00 85.81 85 VAL A CA 1
ATOM 656 C C . VAL A 1 85 ? -6.304 8.588 -1.139 1.00 85.81 85 VAL A C 1
ATOM 658 O O . VAL A 1 85 ? -5.086 8.564 -1.316 1.00 85.81 85 VAL A O 1
ATOM 661 N N . ILE A 1 86 ? -6.859 9.244 -0.123 1.00 87.25 86 ILE A N 1
ATOM 662 C CA . ILE A 1 86 ? -6.098 10.123 0.771 1.00 87.25 86 ILE A CA 1
ATOM 663 C C . ILE A 1 86 ? -6.071 9.529 2.172 1.00 87.25 86 ILE A C 1
ATOM 665 O O . ILE A 1 86 ? -7.106 9.252 2.767 1.00 87.25 86 ILE A O 1
ATOM 669 N N . ALA A 1 87 ? -4.868 9.376 2.711 1.00 87.88 87 ALA A N 1
ATOM 670 C CA . ALA A 1 87 ? -4.575 8.940 4.062 1.00 87.88 87 ALA A CA 1
ATOM 671 C C . ALA A 1 87 ? -4.004 10.107 4.885 1.00 87.88 87 ALA A C 1
ATOM 673 O O . ALA A 1 87 ? -2.839 10.477 4.726 1.00 87.88 87 ALA A O 1
ATOM 674 N N . THR A 1 88 ? -4.796 10.655 5.809 1.00 86.69 88 THR A N 1
ATOM 675 C CA . THR A 1 88 ? -4.375 11.751 6.703 1.00 86.69 88 THR A CA 1
ATOM 676 C C . THR A 1 88 ? -3.920 11.203 8.050 1.00 86.69 88 THR A C 1
ATOM 678 O O . THR A 1 88 ? -4.697 10.558 8.751 1.00 86.69 88 THR A O 1
ATOM 681 N N . ILE A 1 89 ? -2.661 11.444 8.417 1.00 83.00 89 ILE A N 1
ATOM 682 C CA . ILE A 1 89 ? -2.019 10.935 9.634 1.00 83.00 89 ILE A CA 1
ATOM 683 C C . ILE A 1 89 ? -2.203 11.933 10.778 1.00 83.00 89 ILE A C 1
ATOM 685 O O . ILE A 1 89 ? -1.694 13.053 10.730 1.00 83.00 89 ILE A O 1
ATOM 689 N N . ASP A 1 90 ? -2.860 11.492 11.848 1.00 80.56 90 ASP A N 1
ATOM 690 C CA . ASP A 1 90 ? -2.921 12.223 13.109 1.00 80.56 90 ASP A CA 1
ATOM 691 C C . ASP A 1 90 ? -1.723 11.849 13.998 1.00 80.56 90 ASP A C 1
ATOM 693 O O . ASP A 1 90 ? -1.634 10.747 14.555 1.00 80.56 90 ASP A O 1
ATOM 697 N N . TYR A 1 91 ? -0.780 12.784 14.133 1.00 71.06 91 TYR A N 1
ATOM 698 C CA . TYR A 1 91 ? 0.403 12.625 14.981 1.00 71.06 91 TYR A CA 1
ATOM 699 C C . TYR A 1 91 ? 0.148 12.886 16.470 1.00 71.06 91 TYR A C 1
ATOM 701 O O . TYR A 1 91 ? 0.989 12.510 17.287 1.00 71.06 91 TYR A O 1
ATOM 709 N N . SER A 1 92 ? -0.985 13.494 16.831 1.00 68.38 92 SER A N 1
ATOM 710 C CA . SER A 1 92 ? -1.313 13.858 18.214 1.00 68.38 92 SER A CA 1
ATOM 711 C C . SER A 1 92 ? -1.843 12.671 19.024 1.00 68.38 92 SER A C 1
ATOM 713 O O . SER A 1 92 ? -1.546 12.541 20.211 1.00 68.38 92 SER A O 1
ATOM 715 N N . LEU A 1 93 ? -2.567 11.750 18.375 1.00 53.38 93 LEU A N 1
ATOM 716 C CA . LEU A 1 93 ? -3.259 10.639 19.026 1.00 53.38 93 LEU A CA 1
ATOM 717 C C . LEU A 1 93 ? -2.898 9.303 18.369 1.00 53.38 93 LEU A C 1
ATOM 719 O O . LEU A 1 93 ? -3.548 8.818 17.446 1.00 53.38 93 LEU A O 1
ATOM 723 N N . SER A 1 94 ? -1.885 8.619 18.906 1.00 54.19 94 SER A N 1
ATOM 724 C CA . SER A 1 94 ? -1.597 7.202 18.606 1.00 54.19 94 SER A CA 1
ATOM 725 C C . SER A 1 94 ? -1.430 6.840 17.116 1.00 54.19 94 SER A C 1
ATOM 727 O O . SER A 1 94 ? -1.746 5.711 16.741 1.00 54.19 94 SER A O 1
ATOM 729 N N . ARG A 1 95 ? -0.936 7.775 16.283 1.00 75.31 95 ARG A N 1
ATOM 730 C CA . ARG A 1 95 ? -0.652 7.586 14.844 1.00 75.31 95 ARG A CA 1
ATOM 731 C C . ARG A 1 95 ? -1.761 6.789 14.150 1.00 75.31 95 ARG A C 1
ATOM 733 O O . ARG A 1 95 ? -1.562 5.673 13.660 1.00 75.31 95 ARG A O 1
ATOM 740 N N . LYS A 1 96 ? -2.964 7.354 14.218 1.00 87.19 96 LYS A N 1
ATOM 741 C CA . LYS A 1 96 ? -4.140 6.897 13.481 1.00 87.19 96 LYS A CA 1
ATOM 742 C C . LYS A 1 96 ? -4.205 7.634 12.154 1.00 87.19 96 LYS A C 1
ATOM 744 O O . LYS A 1 96 ? -3.727 8.760 12.038 1.00 87.19 96 LYS A O 1
ATOM 749 N N . THR A 1 97 ? -4.827 6.997 11.180 1.00 88.62 97 THR A N 1
ATOM 750 C CA . THR A 1 97 ? -5.026 7.564 9.856 1.00 88.62 97 THR A CA 1
ATOM 751 C C . THR A 1 97 ? -6.452 7.335 9.408 1.00 88.62 97 THR A C 1
ATOM 753 O O . THR A 1 97 ? -6.966 6.220 9.516 1.00 88.62 97 THR A O 1
ATOM 756 N N . LEU A 1 98 ? -7.077 8.392 8.898 1.00 91.12 98 LEU A N 1
ATOM 757 C CA . LEU A 1 98 ? -8.327 8.294 8.152 1.00 91.12 98 LEU A CA 1
ATOM 758 C C . LEU A 1 98 ? -7.988 8.150 6.674 1.00 91.12 98 LEU A C 1
ATOM 760 O O . LEU A 1 98 ? -7.167 8.913 6.168 1.00 91.12 98 LEU A O 1
ATOM 764 N N . ILE A 1 99 ? -8.603 7.173 6.015 1.00 91.62 99 ILE A N 1
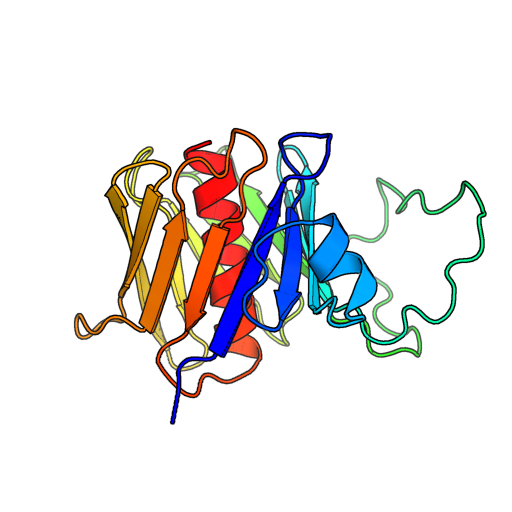ATOM 765 C CA . ILE A 1 99 ? -8.445 6.913 4.585 1.00 91.62 99 ILE A CA 1
ATOM 766 C C . ILE A 1 99 ? -9.772 7.238 3.896 1.00 91.62 99 ILE A C 1
ATOM 768 O O . ILE A 1 99 ? -10.806 6.664 4.246 1.00 91.62 99 ILE A O 1
ATOM 772 N N . THR A 1 100 ? -9.751 8.163 2.942 1.00 90.00 100 THR A N 1
ATOM 773 C CA . THR A 1 100 ? -10.912 8.638 2.171 1.00 90.00 100 THR A CA 1
ATOM 774 C C . THR A 1 100 ? -10.695 8.417 0.670 1.00 90.00 100 THR A C 1
ATOM 776 O O . THR A 1 100 ? -9.597 8.060 0.256 1.00 90.00 100 THR A O 1
ATOM 779 N N . GLY A 1 101 ? -11.739 8.595 -0.151 1.00 83.69 101 GLY A N 1
ATOM 780 C CA . GLY A 1 101 ? -11.657 8.433 -1.616 1.00 83.69 101 GLY A CA 1
ATOM 781 C C . GLY A 1 101 ? -12.098 7.065 -2.156 1.00 83.69 101 GLY A C 1
ATOM 782 O O . GLY A 1 101 ? -12.074 6.850 -3.357 1.00 83.69 101 GLY A O 1
ATOM 783 N N . LEU A 1 102 ? -12.557 6.158 -1.285 1.00 85.25 102 LEU A N 1
ATOM 784 C CA . LEU A 1 102 ? -12.967 4.784 -1.626 1.00 85.25 102 LEU A CA 1
ATOM 785 C C . LEU A 1 102 ? -14.479 4.546 -1.442 1.00 85.25 102 LEU A C 1
ATOM 787 O O . LEU A 1 102 ? -14.907 3.489 -0.983 1.00 85.25 102 LEU A O 1
ATOM 791 N N . GLY A 1 103 ? -15.302 5.579 -1.650 1.00 83.44 103 GLY A N 1
ATOM 792 C CA . GLY A 1 103 ? -16.754 5.546 -1.396 1.00 83.44 103 GLY A CA 1
ATOM 793 C C . GLY A 1 103 ? -17.160 5.459 0.087 1.00 83.44 103 GLY A C 1
ATOM 794 O O . GLY A 1 103 ? -18.298 5.764 0.434 1.00 83.44 103 GLY A O 1
ATOM 795 N N . LY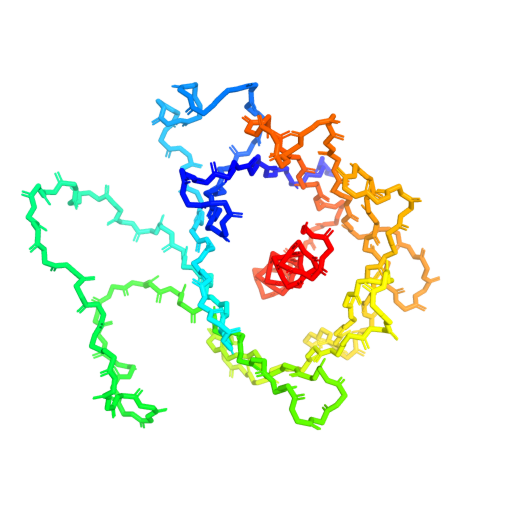S A 1 104 ? -16.230 5.104 0.982 1.00 87.75 104 LYS A N 1
ATOM 796 C CA . LYS A 1 104 ? -16.381 5.149 2.439 1.00 87.75 104 LYS A CA 1
ATOM 797 C C . LYS A 1 104 ? -15.087 5.549 3.136 1.00 87.75 104 LYS A C 1
ATOM 799 O O . LYS A 1 104 ? -14.009 5.522 2.545 1.00 87.75 104 LYS A O 1
ATOM 804 N N . VAL A 1 105 ? -15.216 5.927 4.405 1.00 89.69 105 VAL A N 1
ATOM 805 C CA . VAL A 1 105 ? -14.075 6.259 5.260 1.00 89.69 105 VAL A CA 1
ATOM 806 C C . VAL A 1 105 ? -13.569 4.990 5.929 1.00 89.69 105 VAL A C 1
ATOM 808 O O . VAL A 1 105 ? -14.323 4.295 6.610 1.00 89.69 105 VAL A O 1
ATOM 811 N N . PHE A 1 106 ? -12.281 4.717 5.770 1.00 93.06 106 PHE A N 1
ATOM 812 C CA . PHE A 1 106 ? -11.588 3.645 6.471 1.00 93.06 106 PHE A CA 1
ATOM 813 C C . PHE A 1 106 ? -10.645 4.215 7.521 1.00 93.06 106 PHE A C 1
ATOM 815 O O . PHE A 1 106 ? -10.255 5.383 7.485 1.00 93.06 106 PHE A O 1
ATOM 822 N N . GLN A 1 107 ? -10.261 3.366 8.467 1.00 92.81 107 GLN A N 1
ATOM 823 C CA . GLN A 1 107 ? -9.293 3.717 9.493 1.00 92.81 107 GLN A CA 1
ATOM 824 C C . GLN A 1 107 ? -8.116 2.753 9.449 1.00 92.81 107 GLN A C 1
ATOM 826 O O . GLN A 1 107 ? -8.292 1.532 9.442 1.00 92.81 107 GLN A O 1
ATOM 831 N N . ALA A 1 108 ? -6.915 3.319 9.484 1.00 93.44 108 ALA A N 1
ATOM 832 C CA . ALA A 1 108 ? -5.689 2.589 9.734 1.00 93.44 108 ALA A CA 1
ATOM 833 C C . ALA A 1 108 ? -5.063 3.069 11.044 1.00 93.44 108 ALA A C 1
ATOM 835 O O . ALA A 1 108 ? -5.188 4.226 11.446 1.00 93.44 108 ALA A O 1
ATOM 836 N N . GLN A 1 109 ? -4.384 2.166 11.737 1.00 92.94 109 GLN A N 1
ATOM 837 C CA . GLN A 1 109 ? -3.693 2.476 12.977 1.00 92.94 109 GLN A CA 1
ATOM 838 C C . GLN A 1 109 ? -2.306 1.859 12.955 1.00 92.94 109 GLN A C 1
ATOM 840 O O . GLN A 1 109 ? -2.139 0.681 12.624 1.00 92.94 109 GLN A O 1
ATOM 845 N N . GLN A 1 110 ? -1.313 2.630 13.379 1.00 90.50 110 GLN A N 1
ATOM 846 C CA . GLN A 1 110 ? 0.014 2.087 13.583 1.00 90.50 110 GLN A CA 1
ATOM 847 C C . GLN A 1 110 ? 0.026 1.093 14.757 1.00 90.50 110 GLN A C 1
ATOM 849 O O . GLN A 1 110 ? -0.482 1.375 15.842 1.00 90.50 110 GLN A O 1
ATOM 854 N N . ARG A 1 111 ? 0.635 -0.083 14.565 1.00 87.12 111 ARG A N 1
ATOM 855 C CA . ARG A 1 111 ? 0.736 -1.107 15.623 1.00 87.12 111 ARG A CA 1
ATOM 856 C C . ARG A 1 111 ? 1.812 -0.765 16.646 1.00 87.12 111 ARG A C 1
ATOM 858 O O . ARG A 1 111 ? 1.581 -0.816 17.847 1.00 87.12 111 ARG A O 1
ATOM 865 N N . SER A 1 112 ? 3.002 -0.447 16.155 1.00 79.62 112 SER A N 1
ATOM 866 C CA . SER A 1 112 ? 4.140 0.059 16.922 1.00 79.62 112 SER A CA 1
ATOM 867 C C . SER A 1 112 ? 5.104 0.742 15.952 1.00 79.62 112 SER A C 1
ATOM 869 O O . SER A 1 112 ? 4.973 0.572 14.736 1.00 79.62 112 SER A O 1
ATOM 871 N N . LYS A 1 113 ? 6.108 1.476 16.457 1.00 69.31 113 LYS A N 1
ATOM 872 C CA . LYS A 1 113 ? 7.119 2.143 15.611 1.00 69.31 113 LYS A CA 1
ATOM 873 C C . LYS A 1 113 ? 7.808 1.211 14.600 1.00 69.31 113 LYS A C 1
ATOM 875 O O . LYS A 1 113 ? 8.275 1.707 13.586 1.00 69.31 113 LYS A O 1
ATOM 880 N N . ARG A 1 114 ? 7.844 -0.105 14.847 1.00 71.69 114 ARG A N 1
ATOM 881 C CA . ARG A 1 114 ? 8.541 -1.091 14.001 1.00 71.69 114 ARG A CA 1
ATOM 882 C C . ARG A 1 114 ? 7.641 -2.162 13.371 1.00 71.69 114 ARG A C 1
ATOM 884 O O . ARG A 1 114 ? 8.114 -2.885 12.509 1.00 71.69 114 ARG A O 1
ATOM 891 N N . ASN A 1 115 ? 6.363 -2.249 13.752 1.00 73.62 115 ASN A N 1
ATOM 892 C CA . ASN A 1 115 ? 5.482 -3.371 13.379 1.00 73.62 115 ASN A CA 1
ATOM 893 C C . ASN A 1 115 ? 4.416 -3.000 12.329 1.00 73.62 115 ASN A C 1
ATOM 895 O O . ASN A 1 115 ? 3.364 -3.634 12.289 1.00 73.62 115 ASN A O 1
ATOM 899 N N . GLY A 1 116 ? 4.654 -1.951 11.535 1.00 87.25 116 GLY A N 1
ATOM 900 C CA . GLY A 1 116 ? 3.769 -1.515 10.451 1.00 87.25 116 GLY A CA 1
ATOM 901 C C . GLY A 1 116 ? 2.380 -1.030 10.884 1.00 87.25 116 GLY A C 1
ATOM 902 O O . GLY A 1 116 ? 2.157 -0.614 12.030 1.00 87.25 116 GLY A O 1
ATOM 903 N N . TRP A 1 117 ? 1.449 -1.061 9.930 1.00 93.56 117 TRP A N 1
ATOM 904 C CA . TRP A 1 117 ? 0.074 -0.576 10.072 1.00 93.56 117 TRP A CA 1
ATOM 905 C C . TRP A 1 117 ? -0.952 -1.712 10.009 1.00 93.56 117 TRP A C 1
ATOM 907 O O . TRP A 1 117 ? -0.704 -2.778 9.448 1.00 93.56 117 TRP A O 1
ATOM 917 N N . LYS A 1 118 ? -2.117 -1.483 10.617 1.00 95.00 118 LYS A N 1
ATOM 918 C CA . LYS A 1 118 ? -3.298 -2.355 10.539 1.00 95.00 118 LYS A CA 1
ATOM 919 C C . LYS A 1 118 ? -4.521 -1.547 10.125 1.00 95.00 118 LYS A C 1
ATOM 921 O O . LYS A 1 118 ? -4.592 -0.362 10.445 1.00 95.00 118 LYS A O 1
ATOM 926 N N . PHE A 1 119 ? -5.481 -2.188 9.477 1.00 95.88 119 PHE A N 1
ATOM 927 C CA . PHE A 1 119 ? -6.740 -1.579 9.050 1.00 95.88 119 PHE A CA 1
ATOM 928 C C . PHE A 1 119 ? -7.87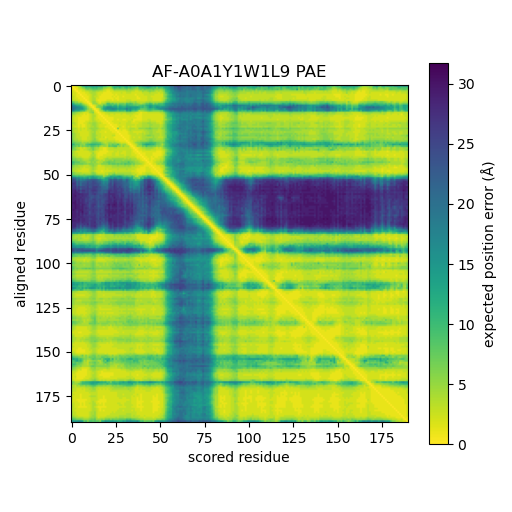4 -2.611 9.069 1.00 95.88 119 PHE A C 1
ATOM 930 O O . PHE A 1 119 ? -7.643 -3.800 9.300 1.00 95.88 119 PHE A O 1
ATOM 937 N N . ILE A 1 120 ? -9.103 -2.142 8.874 1.00 94.69 120 ILE A N 1
ATOM 938 C CA . ILE A 1 120 ? -10.288 -2.987 8.703 1.00 94.69 120 ILE A CA 1
ATOM 939 C C . ILE A 1 120 ? -10.785 -2.790 7.272 1.00 94.69 120 ILE A C 1
ATOM 941 O O . ILE A 1 120 ? -10.932 -1.648 6.838 1.00 94.69 120 ILE A O 1
ATOM 945 N N . GLY A 1 121 ? -10.974 -3.888 6.545 1.00 92.44 121 GLY A N 1
ATOM 946 C CA . GLY A 1 121 ? -11.449 -3.912 5.169 1.00 92.44 121 GLY A CA 1
ATOM 947 C C . GLY A 1 121 ? -12.938 -3.612 5.049 1.00 92.44 121 GLY A C 1
ATOM 948 O O . GLY A 1 121 ? -13.640 -3.337 6.026 1.00 92.44 121 GLY A O 1
ATOM 949 N N . ALA A 1 122 ? -13.426 -3.631 3.811 1.00 90.88 122 ALA A N 1
ATOM 950 C CA . ALA A 1 122 ? -14.785 -3.216 3.511 1.00 90.88 122 ALA A CA 1
ATOM 951 C C . ALA A 1 122 ? -15.862 -4.152 4.080 1.00 90.88 122 ALA A C 1
ATOM 953 O O . ALA A 1 122 ? -16.955 -3.687 4.401 1.00 90.88 122 ALA A O 1
ATOM 954 N N . ASP A 1 123 ? -15.510 -5.419 4.208 1.00 91.06 123 ASP A N 1
ATOM 955 C CA . ASP A 1 123 ? -16.251 -6.554 4.750 1.00 91.06 123 ASP A CA 1
ATOM 956 C C . ASP A 1 123 ? -16.154 -6.681 6.283 1.00 91.06 123 ASP A C 1
ATOM 958 O O . ASP A 1 123 ? -16.766 -7.567 6.877 1.00 91.06 123 ASP A O 1
ATOM 962 N N . GLY A 1 124 ? -15.390 -5.804 6.943 1.00 91.56 124 GLY A N 1
ATOM 963 C CA . GLY A 1 124 ? -15.108 -5.894 8.375 1.00 91.56 124 GLY A CA 1
ATOM 964 C C . GLY A 1 124 ? -13.935 -6.817 8.730 1.00 91.56 124 GLY A C 1
ATOM 965 O O . GLY A 1 124 ? -13.604 -6.944 9.914 1.00 91.56 124 GLY A O 1
ATOM 966 N N . GLU A 1 125 ? -13.270 -7.430 7.746 1.00 95.00 125 GLU A N 1
ATOM 967 C CA . GLU A 1 125 ? -12.086 -8.250 7.982 1.00 95.00 125 GLU A CA 1
ATOM 968 C C . GLU A 1 125 ? -10.896 -7.379 8.416 1.00 95.00 125 GLU A C 1
ATOM 970 O O . GLU A 1 125 ? -10.730 -6.234 7.998 1.00 95.00 125 GLU A O 1
ATOM 975 N N . LYS A 1 126 ? -10.072 -7.894 9.332 1.00 96.12 126 LYS A N 1
ATOM 976 C CA . LYS A 1 126 ? -8.950 -7.153 9.922 1.00 96.12 126 LYS A CA 1
ATOM 977 C C . LYS A 1 126 ? -7.661 -7.526 9.216 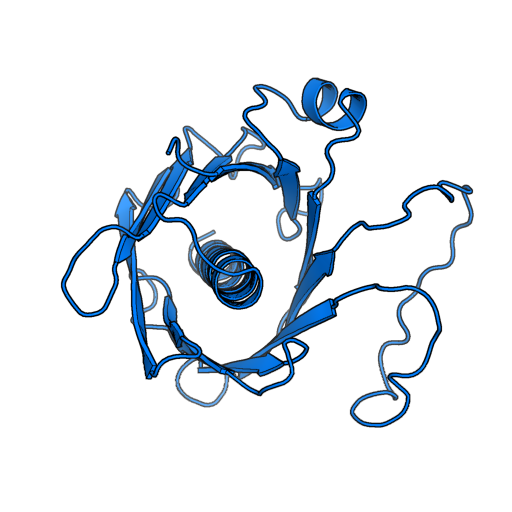1.00 96.12 126 LYS A C 1
ATOM 979 O O . LYS A 1 126 ? -7.344 -8.704 9.123 1.00 96.12 126 LYS A O 1
ATOM 984 N N . TYR A 1 127 ? -6.872 -6.529 8.847 1.00 96.62 127 TYR A N 1
ATOM 985 C CA . TYR A 1 127 ? -5.605 -6.723 8.154 1.00 96.62 127 TYR A CA 1
ATOM 986 C C . TYR A 1 127 ? -4.459 -6.084 8.936 1.00 96.62 127 TYR A C 1
ATOM 988 O O . TYR A 1 127 ? -4.631 -5.033 9.564 1.00 96.62 127 TYR A O 1
ATOM 996 N N . LYS A 1 128 ? -3.279 -6.710 8.935 1.00 95.88 128 LYS A N 1
ATOM 997 C CA . LYS A 1 128 ? -2.084 -6.186 9.613 1.00 95.88 128 LYS A CA 1
ATOM 998 C C . LYS A 1 128 ? -0.804 -6.500 8.848 1.00 95.88 128 LYS A C 1
ATOM 1000 O O . LYS A 1 128 ? -0.552 -7.654 8.517 1.00 95.88 128 LYS A O 1
ATOM 1005 N N . TRP A 1 129 ? 0.031 -5.486 8.652 1.00 95.38 129 TRP A N 1
ATOM 1006 C CA . TRP A 1 129 ? 1.401 -5.688 8.202 1.00 95.38 129 TRP A CA 1
ATOM 1007 C C . TRP A 1 129 ? 2.250 -6.264 9.339 1.00 95.38 129 TRP A C 1
ATOM 1009 O O . TRP A 1 129 ? 2.212 -5.784 10.478 1.00 95.38 129 TRP A O 1
ATOM 1019 N N . ASN A 1 130 ? 3.023 -7.292 9.019 1.00 93.69 130 ASN A N 1
ATOM 1020 C CA . ASN A 1 130 ? 4.096 -7.863 9.808 1.00 93.69 130 ASN A CA 1
ATOM 1021 C C . ASN A 1 130 ? 5.414 -7.524 9.102 1.00 93.69 130 ASN A C 1
ATOM 1023 O O . ASN A 1 130 ? 5.653 -7.935 7.973 1.00 93.69 130 ASN A O 1
ATOM 1027 N N . VAL A 1 131 ? 6.268 -6.745 9.765 1.00 90.38 131 VAL A N 1
ATOM 1028 C CA . VAL A 1 131 ? 7.599 -6.394 9.252 1.00 90.38 131 VAL A CA 1
ATOM 1029 C C . VAL A 1 131 ? 8.564 -7.500 9.675 1.00 90.38 131 VAL A C 1
ATOM 1031 O 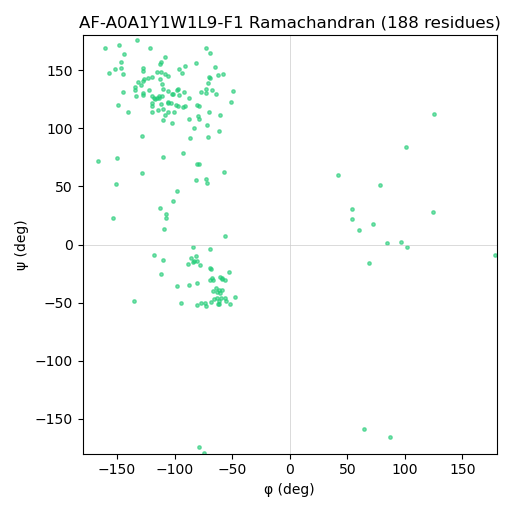O . VAL A 1 131 ? 9.088 -7.460 10.787 1.00 90.38 131 VAL A O 1
ATOM 1034 N N . VAL A 1 132 ? 8.749 -8.507 8.820 1.00 88.75 132 VAL A N 1
ATOM 1035 C CA . VAL A 1 132 ? 9.577 -9.691 9.113 1.00 88.75 132 VAL A CA 1
ATOM 1036 C C . VAL A 1 132 ? 11.058 -9.323 9.080 1.00 88.75 132 VAL A C 1
ATOM 1038 O O . VAL A 1 132 ? 11.781 -9.523 10.054 1.00 88.75 132 VAL A O 1
ATOM 1041 N N . VAL A 1 133 ? 11.498 -8.702 7.982 1.00 87.81 133 VAL A N 1
ATOM 1042 C CA . VAL A 1 133 ? 12.831 -8.109 7.854 1.00 87.81 133 VAL A CA 1
ATOM 1043 C C . VAL A 1 133 ? 12.655 -6.618 7.574 1.00 87.81 133 VAL A C 1
ATOM 1045 O O . VAL A 1 133 ? 12.139 -6.254 6.509 1.00 87.81 133 VAL A O 1
ATOM 1048 N N . PRO A 1 134 ? 13.066 -5.728 8.501 1.00 83.19 134 PRO A N 1
ATOM 1049 C CA . PRO A 1 134 ? 12.975 -4.291 8.291 1.00 83.19 134 PRO A CA 1
ATOM 1050 C C . PRO A 1 134 ? 13.566 -3.902 6.939 1.00 83.19 134 PRO A C 1
ATOM 1052 O O . PRO A 1 134 ? 14.659 -4.342 6.585 1.00 83.19 134 PRO A O 1
ATOM 1055 N N . ARG A 1 135 ? 12.827 -3.083 6.186 1.00 83.50 135 ARG A N 1
ATOM 1056 C CA . ARG A 1 135 ? 13.229 -2.591 4.860 1.00 83.50 135 ARG A CA 1
ATOM 1057 C C . ARG A 1 135 ? 13.473 -3.661 3.775 1.00 83.50 135 ARG A C 1
ATOM 1059 O O . ARG A 1 135 ? 14.046 -3.343 2.736 1.00 83.50 135 ARG A O 1
ATOM 1066 N N . ARG A 1 136 ? 13.076 -4.920 3.982 1.00 89.19 136 ARG A N 1
ATOM 1067 C CA . ARG A 1 136 ? 13.270 -5.976 2.973 1.00 89.19 136 ARG A CA 1
ATOM 1068 C C . ARG A 1 136 ? 12.068 -6.864 2.750 1.00 89.19 136 ARG A C 1
ATOM 1070 O O . ARG A 1 136 ? 11.739 -7.076 1.601 1.00 89.19 136 ARG A O 1
ATOM 1077 N N . HIS A 1 137 ? 11.453 -7.378 3.809 1.00 94.12 137 HIS A N 1
ATOM 1078 C CA . HIS A 1 137 ? 10.408 -8.388 3.669 1.00 94.12 137 HIS A CA 1
ATOM 1079 C C . HIS A 1 137 ? 9.275 -8.151 4.661 1.00 94.12 137 HIS A C 1
ATOM 1081 O O . HIS A 1 137 ? 9.503 -8.227 5.877 1.00 94.12 137 HIS A O 1
ATOM 1087 N N . TRP A 1 138 ? 8.083 -7.828 4.158 1.00 94.88 138 TRP A N 1
ATOM 1088 C CA . TRP A 1 138 ? 6.876 -7.608 4.958 1.00 94.88 138 TRP A CA 1
ATOM 1089 C C . TRP A 1 138 ? 5.719 -8.454 4.440 1.00 94.88 138 TRP A C 1
ATOM 1091 O O . TRP A 1 138 ? 5.575 -8.657 3.239 1.00 94.88 138 TRP A O 1
ATOM 1101 N N . GLU A 1 139 ? 4.839 -8.855 5.346 1.00 96.50 139 GLU A N 1
ATOM 1102 C CA . GLU A 1 139 ? 3.683 -9.694 5.040 1.00 96.50 139 GLU A CA 1
ATOM 1103 C C . GLU A 1 139 ? 2.414 -9.029 5.575 1.00 96.50 139 GLU A C 1
ATOM 1105 O O . GLU A 1 139 ? 2.354 -8.616 6.735 1.00 96.50 139 GLU A O 1
ATOM 1110 N N . LEU A 1 140 ? 1.383 -8.906 4.749 1.00 97.00 140 LEU A N 1
ATOM 1111 C CA . LEU A 1 140 ? 0.058 -8.477 5.167 1.00 97.00 140 LEU A CA 1
ATOM 1112 C C . LEU A 1 140 ? -0.770 -9.712 5.492 1.00 97.00 140 LEU A C 1
ATOM 1114 O O . LEU A 1 140 ? -1.048 -10.508 4.601 1.00 97.00 140 LEU A O 1
ATOM 1118 N N . HIS A 1 141 ? -1.216 -9.838 6.740 1.00 96.31 141 HIS A N 1
ATOM 1119 C CA . HIS A 1 141 ? -2.089 -10.934 7.155 1.00 96.31 141 HIS A CA 1
ATOM 1120 C C . HIS A 1 141 ? -3.521 -10.466 7.361 1.00 96.31 141 HIS A C 1
ATOM 1122 O O . HIS A 1 141 ? -3.733 -9.371 7.893 1.00 96.31 141 HIS A O 1
ATOM 1128 N N . ASN A 1 142 ? -4.482 -11.324 7.026 1.00 95.88 142 ASN A N 1
ATOM 1129 C CA . ASN A 1 142 ? -5.886 -11.148 7.394 1.00 95.88 142 ASN A CA 1
ATOM 1130 C C . ASN A 1 142 ? -6.153 -11.552 8.864 1.00 95.88 142 ASN A C 1
ATOM 1132 O O . ASN A 1 142 ? -5.239 -11.876 9.635 1.00 95.88 142 ASN A O 1
ATOM 1136 N N . GLY A 1 143 ? -7.426 -11.538 9.273 1.00 91.88 143 GLY A N 1
ATOM 1137 C CA . GLY A 1 143 ? -7.838 -11.850 10.644 1.00 91.88 143 GLY A CA 1
ATOM 1138 C C . GLY A 1 143 ? -7.660 -13.324 11.012 1.00 91.88 143 GLY A C 1
ATOM 1139 O O . GLY A 1 143 ? -7.585 -13.648 12.197 1.00 91.88 143 GLY A O 1
ATOM 1140 N N . ARG A 1 144 ? -7.566 -14.193 10.002 1.00 94.12 144 ARG A N 1
ATOM 1141 C CA . ARG A 1 144 ? -7.401 -15.649 10.113 1.00 94.12 144 ARG A CA 1
ATOM 1142 C C . ARG A 1 144 ? -5.930 -16.065 10.181 1.00 94.12 144 ARG A C 1
ATOM 1144 O O . ARG A 1 144 ? -5.632 -17.153 10.655 1.00 94.12 144 ARG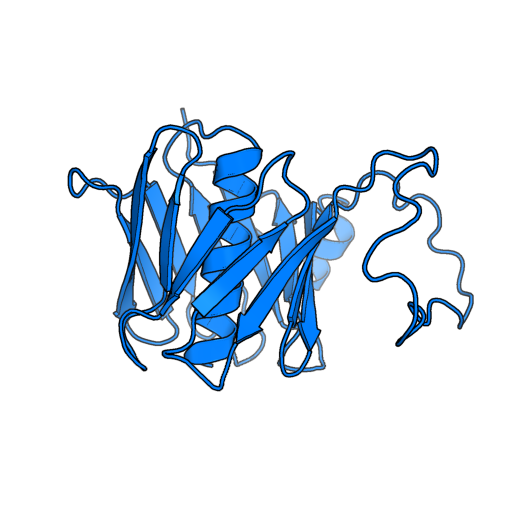 A O 1
ATOM 1151 N N . GLY A 1 145 ? -5.022 -15.171 9.790 1.00 93.56 145 GLY A N 1
ATOM 1152 C CA . GLY A 1 145 ? -3.579 -15.405 9.763 1.00 93.56 145 GLY A CA 1
ATOM 1153 C C . GLY A 1 145 ? -3.020 -15.692 8.370 1.00 93.56 145 GLY A C 1
ATOM 1154 O O . GLY A 1 145 ? -1.801 -15.797 8.244 1.00 93.56 145 GLY A O 1
ATOM 1155 N N . ASP A 1 146 ? -3.863 -15.747 7.339 1.00 95.12 146 ASP A N 1
ATOM 1156 C CA . ASP A 1 146 ? -3.435 -15.979 5.959 1.00 95.12 146 ASP A CA 1
ATOM 1157 C C . ASP A 1 146 ? -2.679 -14.766 5.417 1.00 95.12 146 ASP A C 1
ATOM 1159 O O . ASP A 1 146 ? -3.034 -13.621 5.715 1.00 95.12 146 ASP A O 1
ATOM 1163 N N . ILE A 1 147 ? -1.658 -15.019 4.597 1.00 95.69 147 ILE A N 1
ATOM 1164 C CA . ILE A 1 147 ? -0.907 -13.976 3.896 1.00 95.69 147 ILE A CA 1
ATOM 1165 C C . ILE A 1 147 ? -1.725 -13.511 2.688 1.00 95.69 147 ILE A C 1
ATOM 1167 O O . ILE A 1 147 ? -2.014 -14.282 1.777 1.00 95.69 147 ILE A O 1
ATOM 1171 N N . VAL A 1 148 ? -2.079 -12.229 2.681 1.00 96.00 148 VAL A N 1
ATOM 1172 C CA . VAL A 1 148 ? -2.861 -11.569 1.625 1.00 96.00 148 VAL A CA 1
ATOM 1173 C C . VAL A 1 148 ? -1.954 -10.821 0.658 1.00 96.00 148 VAL A C 1
ATOM 1175 O O . VAL A 1 148 ? -2.224 -10.788 -0.539 1.00 96.00 148 VAL A O 1
ATOM 1178 N N . ALA A 1 149 ? -0.868 -10.236 1.161 1.00 97.38 149 ALA A N 1
ATOM 1179 C CA . ALA A 1 149 ? 0.128 -9.569 0.336 1.00 97.38 149 ALA A CA 1
ATOM 1180 C C . ALA A 1 149 ? 1.532 -9.719 0.927 1.00 97.38 149 ALA A C 1
ATOM 1182 O O . ALA A 1 149 ? 1.684 -9.824 2.144 1.00 97.38 149 ALA A O 1
ATOM 1183 N N . THR A 1 150 ? 2.555 -9.692 0.080 1.00 97.25 150 THR A N 1
ATOM 1184 C CA . THR A 1 150 ? 3.965 -9.663 0.485 1.00 97.25 150 THR A CA 1
ATOM 1185 C C . THR A 1 150 ? 4.674 -8.508 -0.192 1.00 97.25 150 THR A C 1
ATOM 1187 O O . THR A 1 150 ? 4.413 -8.211 -1.353 1.00 97.25 150 THR A O 1
ATOM 1190 N N . PHE A 1 151 ? 5.560 -7.847 0.543 1.00 96.25 151 PHE A N 1
ATOM 1191 C CA . PHE A 1 151 ? 6.476 -6.858 0.002 1.00 96.25 151 PHE A CA 1
ATOM 1192 C C . PHE A 1 151 ? 7.908 -7.352 0.158 1.00 96.25 151 PHE A C 1
ATOM 1194 O O . PHE A 1 151 ? 8.326 -7.634 1.281 1.00 96.25 151 PHE A O 1
ATOM 1201 N N . ASP A 1 152 ? 8.651 -7.376 -0.942 1.00 94.94 152 ASP A N 1
ATOM 1202 C CA . ASP A 1 152 ? 10.016 -7.880 -1.026 1.00 94.94 152 ASP A CA 1
ATOM 1203 C C . ASP A 1 152 ? 10.956 -6.871 -1.688 1.00 94.94 152 ASP A C 1
ATOM 1205 O O . ASP A 1 152 ? 10.632 -6.247 -2.694 1.00 94.94 152 ASP A O 1
ATOM 1209 N N . SER A 1 153 ? 12.152 -6.703 -1.129 1.00 90.94 153 SER A N 1
ATOM 1210 C CA . SER A 1 153 ? 13.195 -5.843 -1.684 1.00 90.94 153 SER A CA 1
ATOM 1211 C C . SER A 1 153 ? 14.584 -6.253 -1.197 1.00 90.94 153 SER A C 1
ATOM 1213 O O . SER A 1 153 ? 14.771 -6.645 -0.041 1.00 90.94 153 SER A O 1
ATOM 1215 N N . SER A 1 154 ? 15.593 -6.060 -2.047 1.00 82.31 154 SER A N 1
ATOM 1216 C CA . SER A 1 154 ? 17.004 -6.195 -1.676 1.00 82.31 154 SER A CA 1
ATOM 1217 C C . SER A 1 154 ? 17.523 -4.931 -0.964 1.00 82.31 154 SER A C 1
ATOM 1219 O O . SER A 1 154 ? 18.065 -5.021 0.150 1.00 82.31 154 SER A O 1
ATOM 1221 N N . MET A 1 155 ? 17.328 -3.752 -1.580 1.00 77.12 155 MET A N 1
ATOM 1222 C CA . MET A 1 155 ? 17.707 -2.422 -1.074 1.00 77.12 155 MET A CA 1
ATOM 1223 C C . MET A 1 155 ? 16.788 -1.285 -1.580 1.00 77.12 155 MET A C 1
ATOM 1225 O O . MET A 1 155 ? 17.283 -0.271 -2.060 1.00 77.12 155 MET A O 1
ATOM 1229 N N . PHE A 1 156 ? 15.466 -1.398 -1.438 1.00 79.31 156 PHE A N 1
ATOM 1230 C CA . PHE A 1 156 ? 14.485 -0.422 -1.955 1.00 79.31 156 PHE A CA 1
ATOM 1231 C C . PHE A 1 156 ? 14.812 1.053 -1.649 1.00 79.31 156 PHE A C 1
ATOM 1233 O O . PHE A 1 156 ? 14.837 1.898 -2.535 1.00 79.31 156 PHE A O 1
ATOM 1240 N N . TRP A 1 157 ? 15.202 1.367 -0.410 1.00 81.19 157 TRP A N 1
ATOM 1241 C CA . TRP A 1 157 ? 15.594 2.727 0.007 1.00 81.19 157 TRP A CA 1
ATOM 1242 C C . TRP A 1 157 ? 16.918 3.229 -0.593 1.00 81.19 157 TRP A C 1
ATOM 1244 O O . TRP A 1 157 ? 17.314 4.364 -0.341 1.00 81.19 157 TRP A O 1
ATOM 1254 N N . LYS A 1 158 ? 17.628 2.395 -1.354 1.00 81.12 158 LYS A N 1
ATOM 1255 C CA . LYS A 1 158 ? 18.811 2.763 -2.139 1.00 81.12 158 LYS A CA 1
ATOM 1256 C C . LYS A 1 158 ? 18.515 2.801 -3.641 1.00 81.12 158 LYS A C 1
ATOM 1258 O O . LYS A 1 158 ? 19.443 2.656 -4.427 1.00 81.12 158 LYS A O 1
ATOM 1263 N N . ARG A 1 159 ? 17.252 3.045 -4.019 1.00 78.69 159 ARG A N 1
ATOM 1264 C CA . ARG A 1 159 ? 16.775 3.157 -5.409 1.00 78.69 159 ARG A CA 1
ATOM 1265 C C . ARG A 1 159 ? 16.719 1.832 -6.182 1.00 78.69 159 ARG A C 1
ATOM 1267 O O . ARG A 1 159 ? 16.625 1.849 -7.404 1.00 78.69 159 ARG A O 1
ATOM 1274 N N . GLU A 1 160 ? 16.743 0.701 -5.481 1.00 85.88 160 GLU A N 1
ATOM 1275 C CA . GLU A 1 160 ? 16.420 -0.607 -6.070 1.00 85.88 160 GLU A CA 1
ATOM 1276 C C . GLU A 1 160 ? 14.895 -0.806 -6.130 1.00 85.88 160 GLU A C 1
ATOM 1278 O O . GLU A 1 160 ? 14.175 -0.204 -5.325 1.00 85.88 160 GLU A O 1
ATOM 1283 N N . PRO A 1 161 ? 14.374 -1.658 -7.030 1.00 91.44 161 PRO A N 1
ATOM 1284 C CA . PRO A 1 161 ? 12.958 -2.000 -7.040 1.00 91.44 161 PRO A CA 1
ATOM 1285 C C . PRO A 1 161 ? 12.529 -2.708 -5.749 1.00 91.44 161 PRO A C 1
ATOM 1287 O O . PRO A 1 161 ? 13.270 -3.489 -5.140 1.00 91.44 161 PRO A O 1
ATOM 1290 N N . GLY A 1 162 ? 11.292 -2.440 -5.346 1.00 94.69 162 GLY A N 1
ATOM 1291 C CA . GLY A 1 162 ? 10.545 -3.250 -4.394 1.00 94.69 162 GLY A CA 1
ATOM 1292 C C . GLY A 1 162 ? 9.379 -3.927 -5.101 1.00 94.69 162 GLY A C 1
ATOM 1293 O O . GLY A 1 162 ? 8.815 -3.366 -6.033 1.00 94.69 162 GLY A O 1
ATOM 1294 N N . TYR A 1 163 ? 8.999 -5.114 -4.655 1.00 96.12 163 TYR A N 1
ATOM 1295 C CA . TYR A 1 163 ? 7.945 -5.909 -5.274 1.00 96.12 163 TYR A CA 1
ATOM 1296 C C . TYR A 1 163 ? 6.833 -6.145 -4.267 1.00 96.12 163 TYR A C 1
ATOM 1298 O O . TYR A 1 163 ? 7.080 -6.702 -3.202 1.00 96.12 163 TYR A O 1
ATOM 1306 N N . LEU A 1 164 ? 5.616 -5.717 -4.589 1.00 97.00 164 LEU A N 1
ATOM 1307 C CA . LEU A 1 164 ? 4.422 -5.976 -3.791 1.00 97.00 164 LEU A CA 1
ATOM 1308 C C . LEU A 1 164 ? 3.547 -6.985 -4.533 1.00 97.00 164 LEU A C 1
ATOM 1310 O O . LEU A 1 164 ? 2.974 -6.654 -5.564 1.00 97.00 164 LEU A O 1
ATOM 1314 N N . ALA A 1 165 ? 3.426 -8.198 -4.007 1.00 96.94 165 ALA A N 1
ATOM 1315 C CA . ALA A 1 165 ? 2.542 -9.226 -4.543 1.00 96.94 165 ALA A CA 1
ATOM 1316 C C . ALA A 1 165 ? 1.273 -9.329 -3.691 1.00 96.94 165 ALA A C 1
ATOM 1318 O O . ALA A 1 165 ? 1.361 -9.462 -2.473 1.00 96.94 165 ALA A O 1
ATOM 1319 N N . ILE A 1 166 ? 0.098 -9.298 -4.318 1.00 96.06 166 ILE A N 1
ATOM 1320 C CA . ILE A 1 166 ? -1.207 -9.533 -3.695 1.00 96.06 166 ILE A CA 1
ATOM 1321 C C . ILE A 1 166 ? -1.695 -10.922 -4.122 1.00 96.06 166 ILE A C 1
ATOM 1323 O O . ILE A 1 166 ? -1.949 -11.172 -5.299 1.00 96.06 166 ILE A O 1
ATOM 1327 N N . HIS A 1 167 ? -1.788 -11.841 -3.159 1.00 90.38 167 HIS A N 1
ATOM 1328 C CA . HIS A 1 167 ? -1.928 -13.289 -3.389 1.00 90.38 167 HIS A CA 1
ATOM 1329 C C . HIS A 1 167 ? -3.368 -13.753 -3.639 1.00 90.38 167 HIS A C 1
ATOM 1331 O O . HIS A 1 167 ? -3.584 -14.862 -4.126 1.00 90.38 167 HIS A O 1
ATOM 1337 N N . ALA A 1 168 ? -4.356 -12.917 -3.323 1.00 79.69 168 ALA A N 1
ATOM 1338 C CA . ALA A 1 168 ? -5.773 -13.204 -3.521 1.00 79.69 168 ALA A CA 1
ATOM 1339 C C . ALA A 1 168 ? -6.376 -12.311 -4.612 1.00 79.69 168 ALA A C 1
ATOM 1341 O O . ALA A 1 168 ? -5.883 -11.213 -4.869 1.00 79.69 168 ALA A O 1
ATOM 1342 N N . ASN A 1 169 ? -7.478 -12.767 -5.216 1.00 81.25 169 ASN A N 1
ATOM 1343 C CA . ASN A 1 169 ? -8.323 -11.896 -6.026 1.00 81.25 169 ASN A CA 1
ATOM 1344 C C . ASN A 1 169 ? -9.041 -10.927 -5.081 1.00 81.25 169 ASN A C 1
ATOM 1346 O O . ASN A 1 169 ? -10.060 -11.273 -4.480 1.00 81.25 169 ASN A O 1
ATOM 1350 N N . VAL A 1 170 ? -8.426 -9.770 -4.873 1.00 87.94 170 VAL A N 1
ATOM 1351 C CA . VAL A 1 170 ? -8.962 -8.694 -4.048 1.00 87.94 170 VAL A CA 1
ATOM 1352 C C . VAL A 1 170 ? -9.725 -7.723 -4.935 1.00 87.94 170 VAL A C 1
ATOM 1354 O O . VAL A 1 170 ? -9.371 -7.524 -6.094 1.00 87.94 170 VAL A O 1
ATOM 1357 N N . ASP A 1 171 ? -10.772 -7.108 -4.395 1.00 90.31 171 ASP A N 1
ATOM 1358 C CA . ASP A 1 171 ? -11.400 -5.991 -5.089 1.00 90.31 171 ASP A CA 1
ATOM 1359 C C . ASP A 1 171 ? -10.475 -4.756 -5.105 1.00 90.31 171 ASP A C 1
ATOM 1361 O O . ASP A 1 171 ? -9.500 -4.652 -4.351 1.00 90.31 171 ASP A O 1
ATOM 1365 N N . GLU A 1 172 ? -10.792 -3.793 -5.969 1.00 89.06 172 GLU A N 1
ATOM 1366 C CA . GLU A 1 172 ? -10.023 -2.553 -6.133 1.00 89.06 172 GLU A CA 1
ATOM 1367 C C . GLU A 1 172 ? -9.927 -1.737 -4.828 1.00 89.06 172 GLU A C 1
ATOM 1369 O O . GLU A 1 172 ? -8.934 -1.049 -4.565 1.00 89.06 172 G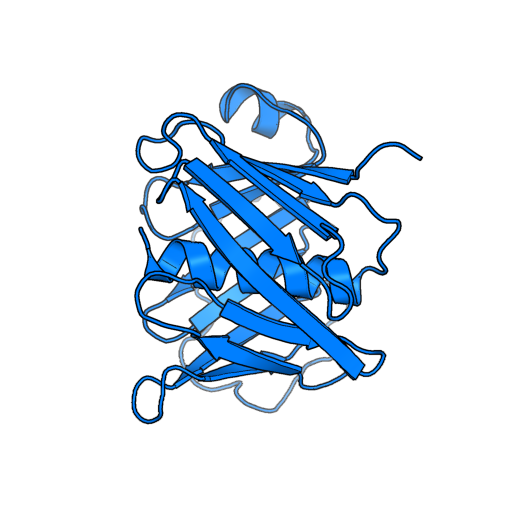LU A O 1
ATOM 1374 N N . THR A 1 173 ? -10.942 -1.847 -3.966 1.00 92.12 173 THR A N 1
ATOM 1375 C CA . THR A 1 173 ? -10.973 -1.164 -2.669 1.00 92.12 173 THR A CA 1
ATOM 1376 C C . THR A 1 173 ? -9.918 -1.744 -1.733 1.00 92.12 173 THR A C 1
ATOM 1378 O O . THR A 1 173 ? -9.126 -0.998 -1.153 1.00 92.12 173 THR A O 1
ATOM 1381 N N . LEU A 1 174 ? -9.865 -3.067 -1.589 1.00 94.00 174 LEU A N 1
ATOM 1382 C CA . LEU A 1 174 ? -8.863 -3.748 -0.785 1.00 94.00 174 LEU A CA 1
ATOM 1383 C C . LEU A 1 174 ? -7.470 -3.578 -1.395 1.00 94.00 174 LEU A C 1
ATOM 1385 O O . LEU A 1 174 ? -6.539 -3.297 -0.646 1.00 94.00 174 LEU A O 1
ATOM 1389 N N . GLN A 1 175 ? -7.319 -3.635 -2.720 1.00 94.44 175 GLN A N 1
ATOM 1390 C CA . GLN A 1 175 ? -6.056 -3.315 -3.396 1.00 94.44 175 GLN A CA 1
ATOM 1391 C C . GLN A 1 175 ? -5.547 -1.913 -3.024 1.00 94.44 175 GLN A C 1
ATOM 1393 O O . GLN A 1 175 ? -4.397 -1.750 -2.609 1.00 94.44 175 GLN A O 1
ATOM 1398 N N . SER A 1 176 ? -6.418 -0.906 -3.084 1.00 93.62 176 SER A N 1
ATOM 1399 C CA . SER A 1 176 ? -6.077 0.469 -2.707 1.00 93.62 176 SER A CA 1
ATOM 1400 C C . SER A 1 176 ? -5.703 0.587 -1.226 1.00 93.62 176 SER A C 1
ATOM 1402 O O . SER A 1 176 ? -4.728 1.253 -0.876 1.00 93.62 176 SER A O 1
ATOM 1404 N N . LEU A 1 177 ? -6.425 -0.104 -0.335 1.00 95.19 177 LEU A N 1
ATOM 1405 C CA . LEU A 1 177 ? -6.089 -0.160 1.093 1.00 95.19 177 LEU A CA 1
ATOM 1406 C C . LEU A 1 177 ? -4.741 -0.847 1.348 1.00 95.19 177 LEU A C 1
ATOM 1408 O O . LEU A 1 177 ? -3.983 -0.407 2.218 1.00 95.19 177 LEU A O 1
ATOM 1412 N N . VAL A 1 178 ? -4.411 -1.898 0.595 1.00 96.06 178 VAL A N 1
ATOM 1413 C CA . VAL A 1 178 ? -3.113 -2.584 0.655 1.00 96.06 178 VAL A CA 1
ATOM 1414 C C . VAL A 1 178 ? -1.997 -1.616 0.259 1.00 96.06 178 VAL A C 1
ATOM 1416 O O . VAL A 1 178 ? -1.061 -1.440 1.038 1.00 96.06 178 VAL A O 1
ATOM 1419 N N . LEU A 1 179 ? -2.124 -0.925 -0.878 1.00 95.38 179 LEU A N 1
ATOM 1420 C CA . LEU A 1 179 ? -1.134 0.045 -1.367 1.00 95.38 179 LEU A CA 1
ATOM 1421 C C . LEU A 1 179 ? -0.945 1.223 -0.400 1.00 95.38 179 LEU A C 1
ATOM 1423 O O . LEU A 1 179 ? 0.180 1.546 -0.016 1.00 95.38 179 LEU A O 1
ATOM 1427 N N . VAL A 1 180 ? -2.038 1.833 0.068 1.00 94.62 180 VAL A N 1
ATOM 1428 C CA . VAL A 1 180 ? -1.985 2.947 1.031 1.00 94.62 180 VAL A CA 1
ATOM 1429 C C . VAL A 1 180 ? -1.367 2.500 2.355 1.00 94.62 180 VAL A C 1
ATOM 1431 O O . VAL A 1 180 ? -0.495 3.178 2.897 1.00 94.62 180 VAL A O 1
ATOM 1434 N N . SER A 1 181 ? -1.773 1.348 2.895 1.00 94.81 181 SER A N 1
ATOM 1435 C CA . SER A 1 181 ? -1.221 0.845 4.160 1.00 94.81 181 SER A CA 1
ATOM 1436 C C . SER A 1 181 ? 0.241 0.398 4.044 1.00 94.81 181 SER A C 1
ATOM 1438 O O . SER A 1 181 ? 1.003 0.549 5.008 1.00 94.81 181 SER A O 1
ATOM 1440 N N . TRP A 1 182 ? 0.656 -0.093 2.871 1.00 94.94 182 TRP A N 1
ATOM 1441 C CA . TRP A 1 182 ? 2.060 -0.315 2.539 1.00 94.94 182 TRP A CA 1
ATOM 1442 C C . TRP A 1 182 ? 2.828 1.010 2.565 1.00 94.94 182 TRP A C 1
ATOM 1444 O O . TRP A 1 182 ? 3.812 1.113 3.296 1.00 94.94 182 TRP A O 1
ATOM 1454 N N . GLY A 1 183 ? 2.340 2.051 1.881 1.00 92.56 183 GLY A N 1
ATOM 1455 C CA . GLY A 1 183 ? 2.991 3.365 1.837 1.00 92.56 183 GLY A CA 1
ATOM 1456 C C . GLY A 1 183 ? 3.096 4.016 3.219 1.00 92.56 183 GLY A C 1
ATOM 1457 O O . GLY A 1 183 ? 4.140 4.555 3.586 1.00 92.56 183 GLY A O 1
ATOM 1458 N N . LEU A 1 184 ? 2.060 3.880 4.056 1.00 91.62 184 LEU A N 1
ATOM 1459 C CA . LEU A 1 184 ? 2.098 4.295 5.464 1.00 91.62 184 LEU A CA 1
ATOM 1460 C C . LEU A 1 184 ? 3.189 3.548 6.244 1.00 91.62 184 LEU A C 1
ATOM 1462 O O . LEU A 1 184 ? 3.905 4.147 7.055 1.00 91.62 184 LEU A O 1
ATOM 1466 N N . THR A 1 185 ? 3.340 2.244 5.998 1.00 91.56 185 THR A N 1
ATOM 1467 C CA . THR A 1 185 ? 4.395 1.423 6.604 1.00 91.56 185 THR A CA 1
ATOM 1468 C C . THR A 1 185 ? 5.777 1.858 6.118 1.00 91.56 185 THR A C 1
ATOM 1470 O O . THR A 1 185 ? 6.645 2.109 6.954 1.00 91.56 185 THR A O 1
ATOM 1473 N N . ALA A 1 186 ? 5.959 2.063 4.813 1.00 90.00 186 ALA A N 1
ATOM 1474 C CA . ALA A 1 186 ? 7.204 2.535 4.213 1.00 90.00 186 ALA A CA 1
ATOM 1475 C C . ALA A 1 186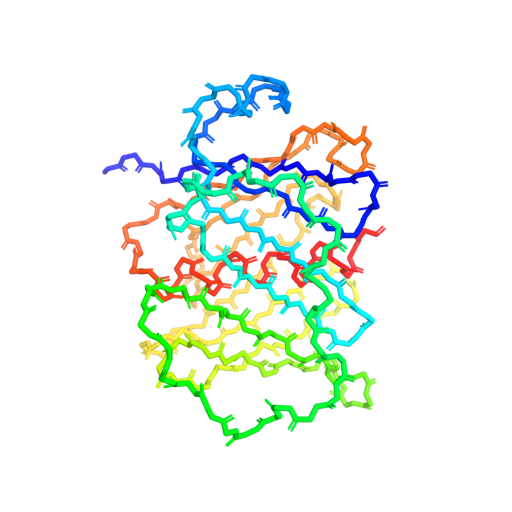 ? 7.631 3.905 4.743 1.00 90.00 186 ALA A C 1
ATOM 1477 O O . ALA A 1 186 ? 8.765 4.046 5.194 1.00 90.00 186 ALA A O 1
ATOM 1478 N N . LYS A 1 187 ? 6.705 4.868 4.823 1.00 86.56 187 LYS A N 1
ATOM 1479 C CA . LYS A 1 187 ? 6.935 6.194 5.426 1.00 86.56 187 LYS A CA 1
ATOM 1480 C C . LYS A 1 187 ? 7.374 6.119 6.892 1.00 86.56 187 LYS A C 1
ATOM 1482 O O . LYS A 1 187 ? 8.017 7.024 7.408 1.00 86.56 187 LYS A O 1
ATOM 1487 N N . THR A 1 188 ? 6.956 5.072 7.597 1.00 84.50 188 THR A N 1
ATOM 1488 C CA . THR A 1 188 ? 7.182 4.924 9.037 1.00 84.50 188 THR A CA 1
ATOM 1489 C C . THR A 1 188 ? 8.520 4.268 9.365 1.00 84.50 188 THR A C 1
ATOM 1491 O O . THR A 1 188 ? 9.092 4.576 10.413 1.00 84.50 188 THR A O 1
ATOM 1494 N N . ILE A 1 189 ? 8.968 3.322 8.534 1.00 80.44 189 ILE A N 1
ATOM 1495 C CA . ILE A 1 189 ? 10.163 2.505 8.803 1.00 80.44 189 ILE A CA 1
ATOM 1496 C C . ILE A 1 189 ? 11.356 2.819 7.886 1.00 80.44 189 ILE A C 1
ATOM 1498 O O . ILE A 1 189 ? 12.468 2.347 8.152 1.00 80.44 189 ILE A O 1
ATOM 1502 N N . GLY A 1 190 ? 11.117 3.567 6.806 1.00 69.25 190 GLY A N 1
ATOM 1503 C CA . GLY A 1 190 ? 12.151 4.237 6.022 1.00 69.25 190 GLY A CA 1
ATOM 1504 C C . GLY A 1 190 ? 12.844 5.292 6.853 1.00 69.25 190 GLY A C 1
ATOM 1505 O O . GLY A 1 190 ? 14.082 5.175 6.981 1.00 69.25 190 GLY A O 1
#

Nearest PDB structures (foldseek):
  6kwv-assembly1_O  TM=2.168E-01  e=4.142E-01  Borreliella burgdorferi B31
  6kwu-assembly1_O  TM=2.064E-01  e=4.852E-01  Borreliella burgdorferi B31
  8snm-assembly1_A  TM=2.427E-01  e=3.417E+00  Homo sapiens

Foldseek 3Di:
DAWWKWKWWQDPPLQKIWIFTDDDFAPVRRVVVPRGAWIWDDDPFKTKIKGPDDPPDPDPDPDDPPDPDDPPDDDPDDPDPIQIWMWGFDPPPQGKTWIDRLVDIWIKGQPDLQQFIKTAAPVRKIWGWGCPDQQAWIFIAIPVGDTQKIKGDDHRSVGGMIMITGGDPDDPRVVVVVVRSVSRRSNRRD

Secondary structure (DSSP, 8-state):
-PPEEEEEEE-SSTT-EEEEES--S-HHHHHHTT-EEEEEEEETTEEEEEE-S-TT-----S-----SSS-SSS----SS---EEEEEEESSSTTEEEEESSSS-EEEEE--TTS-EEEE-TTS-EEEEEEEETTTEEEEE-TTS-EEEEEEESSGGGT--EEEEE-S---HHHHHHHHHHHHHHHHHH-

Organism: NCBI:txid61395